Protein AF-A0AAW6I4D1-F1 (afdb_monomer_lite)

InterPro domains:
  IPR025988 YWFCY domain [PF14293] (6-150)
  IPR027417 P-loop containing nucleoside triphosphate hydrolase [G3DSA:3.40.50.300] (182-310)
  IPR027417 P-loop containing nucleoside triphosphate hydrolase [SSF52540] (192-334)
  IPR051539 Type IV secretion system coupling protein TraD/TraG/VirD4-like [PTHR37937] (15-335)

Structure (mmCIF, N/CA/C/O backbone):
data_AF-A0AAW6I4D1-F1
#
_entry.id   AF-A0AAW6I4D1-F1
#
loop_
_atom_site.group_PDB
_atom_site.id
_atom_site.type_symbol
_atom_site.label_atom_id
_atom_site.label_alt_id
_atom_site.label_comp_id
_atom_site.label_asym_id
_atom_site.label_entity_id
_atom_site.label_seq_id
_atom_site.pdbx_PDB_ins_code
_atom_site.Cartn_x
_atom_site.Cartn_y
_atom_site.Cartn_z
_atom_site.occupancy
_atom_site.B_iso_or_equiv
_atom_site.auth_seq_id
_atom_site.auth_comp_id
_atom_site.auth_asym_id
_atom_site.auth_atom_id
_atom_site.pdbx_PDB_model_num
ATOM 1 N N . MET A 1 1 ? 5.962 13.894 -12.146 1.00 52.97 1 MET A N 1
ATOM 2 C CA . MET A 1 1 ? 5.644 13.556 -13.553 1.00 52.97 1 MET A CA 1
ATOM 3 C C . MET A 1 1 ? 6.175 14.589 -14.548 1.00 52.97 1 MET A C 1
ATOM 5 O O . MET A 1 1 ? 6.727 14.154 -15.544 1.00 52.97 1 MET A O 1
ATOM 9 N N . SER A 1 2 ? 6.110 15.906 -14.290 1.00 68.12 2 SER A N 1
ATOM 10 C CA . SER A 1 2 ? 6.597 16.939 -15.234 1.00 68.12 2 SER A CA 1
ATOM 11 C C . SER A 1 2 ? 8.099 16.863 -15.555 1.00 68.12 2 SER A C 1
ATOM 13 O O . SER A 1 2 ? 8.468 16.865 -16.722 1.00 68.12 2 SER A O 1
ATOM 15 N N . GLN A 1 3 ? 8.963 16.697 -14.546 1.00 61.62 3 GLN A N 1
ATOM 16 C CA . GLN A 1 3 ? 10.423 16.719 -14.740 1.00 61.62 3 GLN A CA 1
ATOM 17 C C . GLN A 1 3 ? 10.935 15.604 -15.672 1.00 61.62 3 GLN A C 1
ATOM 19 O O . GLN A 1 3 ? 11.721 15.854 -16.576 1.00 61.62 3 GLN A O 1
ATOM 24 N N . GLN A 1 4 ? 10.435 14.375 -15.501 1.00 63.38 4 GLN A N 1
ATOM 25 C CA . GLN A 1 4 ? 10.832 13.240 -16.341 1.00 63.38 4 GLN A CA 1
ATOM 26 C C . GLN A 1 4 ? 10.367 13.398 -17.795 1.00 63.38 4 GLN A C 1
ATOM 28 O O . GLN A 1 4 ? 11.061 12.962 -18.713 1.00 63.38 4 GLN A O 1
ATOM 33 N N . GLU A 1 5 ? 9.202 14.005 -18.031 1.00 68.38 5 GLU A N 1
ATOM 34 C CA . GLU A 1 5 ? 8.730 14.282 -19.391 1.00 68.38 5 GLU A CA 1
ATOM 35 C C . GLU A 1 5 ? 9.560 15.373 -20.075 1.00 68.38 5 GLU A C 1
ATOM 37 O O . GLU A 1 5 ? 9.874 15.244 -21.263 1.00 68.38 5 GLU A O 1
ATOM 42 N N . ASP A 1 6 ? 9.960 16.403 -19.331 1.00 70.50 6 ASP A N 1
ATOM 43 C CA . ASP A 1 6 ? 10.805 17.484 -19.838 1.00 70.50 6 ASP A CA 1
ATOM 44 C C . ASP A 1 6 ? 12.228 16.998 -20.154 1.00 70.50 6 ASP A C 1
ATOM 46 O O . ASP A 1 6 ? 12.741 17.290 -21.240 1.00 70.50 6 ASP A O 1
ATOM 50 N N . ASP A 1 7 ? 12.819 16.157 -19.299 1.00 73.25 7 ASP A N 1
ATOM 51 C CA . ASP A 1 7 ? 14.130 15.534 -19.541 1.00 73.25 7 ASP A CA 1
ATOM 52 C C . ASP A 1 7 ? 14.111 14.646 -20.797 1.00 73.25 7 ASP A C 1
ATOM 54 O O . ASP A 1 7 ? 15.016 14.692 -21.639 1.00 73.25 7 ASP A O 1
ATOM 58 N N . LEU A 1 8 ? 13.037 13.873 -20.989 1.00 70.94 8 LEU A N 1
ATOM 59 C CA . LEU A 1 8 ? 12.852 13.045 -22.183 1.00 70.94 8 LEU A CA 1
ATOM 60 C C . LEU A 1 8 ? 12.695 13.884 -23.459 1.00 70.94 8 LEU A C 1
ATOM 62 O O . LEU A 1 8 ? 13.203 13.492 -24.516 1.00 70.94 8 LEU A O 1
ATOM 66 N N . ARG A 1 9 ? 12.010 15.031 -23.386 1.00 73.50 9 ARG A N 1
ATOM 67 C CA . ARG A 1 9 ? 11.874 15.974 -24.510 1.00 73.50 9 ARG A CA 1
ATOM 68 C C . ARG A 1 9 ? 13.197 16.668 -24.830 1.00 73.50 9 ARG A C 1
ATOM 70 O O . ARG A 1 9 ? 13.507 16.849 -26.008 1.00 73.50 9 ARG A O 1
ATOM 77 N N . ALA A 1 10 ? 13.985 17.028 -23.819 1.00 78.50 10 ALA A N 1
ATOM 78 C CA . ALA A 1 10 ? 15.315 17.603 -24.006 1.00 78.50 10 ALA A CA 1
ATOM 79 C C . ALA A 1 10 ? 16.254 16.610 -24.709 1.00 78.50 10 ALA A C 1
ATOM 81 O O . ALA A 1 10 ? 16.899 16.957 -25.700 1.00 78.50 10 ALA A O 1
ATOM 82 N N . LEU A 1 11 ? 16.249 15.348 -24.272 1.00 79.06 11 LEU A N 1
ATOM 83 C CA . LEU A 1 11 ? 17.048 14.284 -24.879 1.00 79.06 11 LEU A CA 1
ATOM 84 C C . LEU A 1 11 ? 16.621 14.009 -26.332 1.00 79.06 11 LEU A C 1
ATOM 86 O O . LEU A 1 11 ? 17.479 13.835 -27.196 1.00 79.06 11 LEU A O 1
ATOM 90 N N . ALA A 1 12 ? 15.316 14.059 -26.634 1.00 79.62 12 ALA A N 1
ATOM 91 C CA . ALA A 1 12 ? 14.797 13.980 -28.004 1.00 79.62 12 ALA A CA 1
ATOM 92 C C . ALA A 1 12 ? 15.368 15.070 -28.922 1.00 79.62 12 ALA A C 1
ATOM 94 O O . ALA A 1 12 ? 15.911 14.759 -29.984 1.00 79.62 12 ALA A O 1
ATOM 95 N N . LYS A 1 13 ? 15.334 16.330 -28.474 1.00 83.38 13 LYS A N 1
ATOM 96 C CA . LYS A 1 13 ? 15.874 17.468 -29.234 1.00 83.38 13 LYS A CA 1
ATOM 97 C C . LYS A 1 13 ? 17.377 17.346 -29.488 1.00 83.38 13 LYS A C 1
ATOM 99 O O . LYS A 1 13 ? 17.827 17.647 -30.591 1.00 83.38 13 LYS A O 1
ATOM 104 N N . ILE A 1 14 ? 18.147 16.883 -28.499 1.00 86.25 14 ILE A N 1
ATOM 105 C CA . ILE A 1 14 ? 19.599 16.679 -28.643 1.00 86.25 14 ILE A CA 1
ATOM 106 C C . ILE A 1 14 ? 19.899 15.657 -29.746 1.00 86.25 14 ILE A C 1
ATOM 108 O O . ILE A 1 14 ? 20.806 15.858 -30.549 1.00 86.25 14 ILE A O 1
ATOM 112 N N . MET A 1 15 ? 19.128 14.576 -29.834 1.00 86.00 15 MET A N 1
ATOM 113 C CA . MET A 1 15 ? 19.345 13.563 -30.868 1.00 86.00 15 MET A CA 1
ATOM 114 C C . MET A 1 15 ? 19.002 14.037 -32.270 1.00 86.00 15 MET A C 1
ATOM 116 O O . MET A 1 15 ? 19.744 13.737 -33.206 1.00 86.00 15 MET A O 1
ATOM 120 N N . ASP A 1 16 ? 17.894 14.760 -32.426 1.00 86.56 16 ASP A N 1
ATOM 121 C CA . ASP A 1 16 ? 17.520 15.325 -33.722 1.00 86.56 16 ASP A CA 1
ATOM 122 C C . ASP A 1 16 ? 18.560 16.356 -34.178 1.00 86.56 16 ASP A C 1
ATOM 124 O O . ASP A 1 16 ? 18.936 16.373 -35.351 1.00 86.56 16 ASP A O 1
ATOM 128 N N . PHE A 1 17 ? 19.121 17.127 -33.240 1.00 90.31 17 PHE A N 1
ATOM 129 C CA . PHE A 1 17 ? 20.257 18.006 -33.503 1.00 90.31 17 PHE A CA 1
ATOM 130 C C . PHE A 1 17 ? 21.501 17.228 -33.965 1.00 90.31 17 PHE A C 1
ATOM 132 O O . PHE A 1 17 ? 22.057 17.546 -35.014 1.00 90.31 17 PHE A O 1
ATOM 139 N N . LEU A 1 18 ? 21.910 16.166 -33.258 1.00 90.81 18 LEU A N 1
ATOM 140 C CA . LEU A 1 18 ? 23.052 15.327 -33.662 1.00 90.81 18 LEU A CA 1
ATOM 141 C C . LEU A 1 18 ? 22.851 14.701 -35.052 1.00 90.81 18 LEU A C 1
ATOM 143 O O . LEU A 1 18 ? 23.797 14.636 -35.841 1.00 90.81 18 LEU A O 1
ATOM 147 N N . ARG A 1 19 ? 21.622 14.283 -35.383 1.00 91.19 19 ARG A N 1
ATOM 148 C CA . ARG A 1 19 ? 21.284 13.769 -36.718 1.00 91.19 19 ARG A CA 1
ATOM 149 C C . ARG A 1 19 ? 21.386 14.860 -37.781 1.00 91.19 19 ARG A C 1
ATOM 151 O O . ARG A 1 19 ? 21.948 14.607 -38.841 1.00 91.19 19 ARG A O 1
ATOM 158 N N . ALA A 1 20 ? 20.895 16.067 -37.506 1.00 92.81 20 ALA A N 1
ATOM 159 C CA . ALA A 1 20 ? 21.019 17.193 -38.428 1.00 92.81 20 ALA A CA 1
ATOM 160 C C . ALA A 1 20 ? 22.494 17.531 -38.705 1.00 92.81 20 ALA A C 1
ATOM 162 O O . ALA A 1 20 ? 22.882 17.665 -39.864 1.00 92.81 20 ALA A O 1
ATOM 163 N N . VAL A 1 21 ? 23.335 17.573 -37.665 1.00 93.00 21 VAL A N 1
ATOM 164 C CA . VAL A 1 21 ? 24.785 17.790 -37.816 1.00 93.00 21 VAL A CA 1
ATOM 165 C C . VAL A 1 21 ? 25.430 16.659 -38.625 1.00 93.00 21 VAL A C 1
ATOM 167 O O . VAL A 1 21 ? 26.229 16.925 -39.519 1.00 93.00 21 VAL A O 1
ATOM 170 N N . SER A 1 22 ? 25.045 15.404 -38.381 1.00 93.88 22 SER A N 1
ATOM 171 C CA . SER A 1 22 ? 25.498 14.249 -39.169 1.00 93.88 22 SER A CA 1
ATOM 172 C C . SER A 1 22 ? 25.172 14.392 -40.665 1.00 93.88 22 SER A C 1
ATOM 174 O O . SER A 1 22 ? 26.056 14.201 -41.498 1.00 93.88 22 SER A O 1
ATOM 176 N N . ILE A 1 23 ? 23.942 14.789 -41.018 1.00 93.75 23 ILE A N 1
ATOM 177 C CA . ILE A 1 23 ? 23.530 15.028 -42.414 1.00 93.75 23 ILE A CA 1
ATOM 178 C C . ILE A 1 23 ? 24.351 16.162 -43.035 1.00 93.75 23 ILE A C 1
ATOM 180 O O . ILE A 1 23 ? 24.837 16.024 -44.157 1.00 93.75 23 ILE A O 1
ATOM 184 N N . ILE A 1 24 ? 24.551 17.263 -42.304 1.00 92.56 24 ILE A N 1
ATOM 185 C CA . ILE A 1 24 ? 25.351 18.404 -42.770 1.00 92.56 24 ILE A CA 1
ATOM 186 C C . ILE A 1 24 ? 26.773 17.959 -43.121 1.00 92.56 24 ILE A C 1
ATOM 188 O O . ILE A 1 24 ? 27.283 18.351 -44.165 1.00 92.56 24 ILE A O 1
ATOM 192 N N . LEU A 1 25 ? 27.398 17.096 -42.320 1.00 91.19 25 LEU A N 1
ATOM 193 C CA . LEU A 1 25 ? 28.737 16.577 -42.619 1.00 91.19 25 LEU A CA 1
ATOM 194 C C . LEU A 1 25 ? 28.781 15.721 -43.888 1.00 91.19 25 LEU A C 1
ATOM 196 O O . LEU A 1 25 ? 29.765 15.778 -44.623 1.00 91.19 25 LEU A O 1
ATOM 200 N N . VAL A 1 26 ? 27.726 14.952 -44.175 1.00 92.81 26 VAL A N 1
ATOM 201 C CA . VAL A 1 26 ? 27.612 14.205 -45.441 1.00 92.81 26 VAL A CA 1
ATOM 202 C C . VAL A 1 26 ? 27.492 15.168 -46.621 1.00 92.81 26 VAL A C 1
ATOM 204 O O . VAL A 1 26 ? 28.171 14.985 -47.630 1.00 92.81 26 VAL A O 1
ATOM 207 N N . VAL A 1 27 ? 26.693 16.228 -46.484 1.00 91.44 27 VAL A N 1
ATOM 208 C CA . VAL A 1 27 ? 26.572 17.279 -47.508 1.00 91.44 27 VAL A CA 1
ATOM 209 C C . VAL A 1 27 ? 27.906 18.000 -47.710 1.00 91.44 27 VAL A C 1
ATOM 211 O O . VAL A 1 27 ? 28.319 18.199 -48.848 1.00 91.44 27 VAL A O 1
ATOM 214 N N . MET A 1 28 ? 28.624 18.330 -46.634 1.00 89.69 28 MET A N 1
ATOM 215 C CA . MET A 1 28 ? 29.958 18.934 -46.707 1.00 89.69 28 MET A CA 1
ATOM 216 C C . MET A 1 28 ? 30.980 17.999 -47.364 1.00 89.69 28 MET A C 1
ATOM 218 O O . MET A 1 28 ? 31.820 18.463 -48.129 1.00 89.69 28 MET A O 1
ATOM 222 N N . ASN A 1 29 ? 30.904 16.687 -47.109 1.00 90.69 29 ASN A N 1
ATOM 223 C CA . ASN A 1 29 ? 31.745 15.694 -47.782 1.00 90.69 29 ASN A CA 1
ATOM 224 C C . ASN A 1 29 ? 31.506 15.709 -49.299 1.00 90.69 29 ASN A C 1
ATOM 226 O O . ASN A 1 29 ? 32.464 15.809 -50.062 1.00 90.69 29 ASN A O 1
ATOM 230 N N . VAL A 1 30 ? 30.245 15.669 -49.737 1.00 89.69 30 VAL A N 1
ATOM 231 C CA . VAL A 1 30 ? 29.901 15.791 -51.163 1.00 89.69 30 VAL A CA 1
ATOM 232 C C . VAL A 1 30 ? 30.408 17.118 -51.722 1.00 89.69 30 VAL A C 1
ATOM 234 O O . VAL A 1 30 ? 31.039 17.128 -52.775 1.00 89.69 30 VAL A O 1
ATOM 237 N N . TYR A 1 31 ? 30.185 18.219 -51.003 1.00 87.88 31 TYR A N 1
ATOM 238 C CA . TYR A 1 31 ? 30.581 19.548 -51.453 1.00 87.88 31 TYR A CA 1
ATOM 239 C C . TYR A 1 31 ? 32.089 19.661 -51.699 1.00 87.88 31 TYR A C 1
ATOM 241 O O . TYR A 1 31 ? 32.522 20.173 -52.727 1.00 87.88 31 TYR A O 1
ATOM 249 N N . TRP A 1 32 ? 32.890 19.140 -50.770 1.00 87.56 32 TRP A N 1
ATOM 250 C CA . TRP A 1 32 ? 34.346 19.205 -50.835 1.00 87.56 32 TRP A CA 1
ATOM 251 C C . TRP A 1 32 ? 34.934 18.291 -51.916 1.00 87.56 32 TRP A C 1
ATOM 253 O O . TRP A 1 32 ? 35.754 18.725 -52.720 1.00 87.56 32 TRP A O 1
ATOM 263 N N . PHE A 1 33 ? 34.508 17.024 -51.967 1.00 86.38 33 PHE A N 1
ATOM 264 C CA . PHE A 1 33 ? 35.107 16.029 -52.867 1.00 86.38 33 PHE A CA 1
ATOM 265 C C . PHE A 1 33 ? 34.514 16.028 -54.284 1.00 86.38 33 PHE A C 1
ATOM 267 O O . PHE A 1 33 ? 35.107 15.437 -55.180 1.00 86.38 33 PHE A O 1
ATOM 274 N N . CYS A 1 34 ? 33.377 16.694 -54.512 1.00 86.81 34 CYS A N 1
ATOM 275 C CA . CYS A 1 34 ? 32.778 16.906 -55.838 1.00 86.81 34 CYS A CA 1
ATOM 276 C C . CYS A 1 34 ? 32.753 18.395 -56.238 1.00 86.81 34 CYS A C 1
ATOM 278 O O . CYS A 1 34 ? 31.889 18.820 -57.007 1.00 86.81 34 CYS A O 1
ATOM 280 N N . TYR A 1 35 ? 33.693 19.198 -55.726 1.00 85.19 35 TYR A N 1
ATOM 281 C CA . TYR A 1 35 ? 33.713 20.651 -55.938 1.00 85.19 35 TYR A CA 1
ATOM 282 C C . TYR A 1 35 ? 33.771 21.055 -57.422 1.00 85.19 35 TYR A C 1
ATOM 284 O O . TYR A 1 35 ? 33.176 22.054 -57.824 1.00 85.19 35 TYR A O 1
ATOM 292 N N . GLU A 1 36 ? 34.438 20.262 -58.265 1.00 81.69 36 GLU A N 1
ATOM 293 C CA . GLU A 1 36 ? 34.527 20.517 -59.707 1.00 81.69 36 GLU A CA 1
ATOM 294 C C . GLU A 1 36 ? 33.148 20.511 -60.390 1.00 81.69 36 GLU A C 1
ATOM 296 O O . GLU A 1 36 ? 32.834 21.434 -61.141 1.00 81.69 36 GLU A O 1
ATOM 301 N N . ALA A 1 37 ? 32.280 19.549 -60.053 1.00 82.38 37 ALA A N 1
ATOM 302 C CA . ALA A 1 37 ? 30.898 19.508 -60.539 1.00 82.38 37 ALA A CA 1
ATOM 303 C C . ALA A 1 37 ? 30.075 20.702 -60.038 1.00 82.38 37 ALA A C 1
ATOM 305 O O . ALA A 1 37 ? 29.314 21.306 -60.788 1.00 82.38 37 ALA A O 1
ATOM 306 N N . ILE A 1 38 ? 30.261 21.081 -58.774 1.00 83.00 38 ILE A N 1
ATOM 307 C CA . ILE A 1 38 ? 29.545 22.200 -58.145 1.00 83.00 38 ILE A CA 1
ATOM 308 C C . ILE A 1 38 ? 29.893 23.526 -58.824 1.00 83.00 38 ILE A C 1
ATOM 310 O O . ILE A 1 38 ? 29.015 24.357 -59.073 1.00 83.00 38 ILE A O 1
ATOM 314 N N . ARG A 1 39 ? 31.167 23.698 -59.190 1.00 81.62 39 ARG A N 1
ATOM 315 C CA . ARG A 1 39 ? 31.633 24.846 -59.966 1.00 81.62 39 ARG A CA 1
ATOM 316 C C . ARG A 1 39 ? 31.028 24.866 -61.372 1.00 81.62 39 ARG A C 1
ATOM 318 O O . ARG A 1 39 ? 30.650 25.941 -61.832 1.00 81.62 39 ARG A O 1
ATOM 325 N N . LEU A 1 40 ? 30.914 23.709 -62.031 1.00 82.75 40 LEU A N 1
ATOM 326 C CA . LEU A 1 40 ? 30.279 23.580 -63.351 1.00 82.75 40 LEU A CA 1
ATOM 327 C C . LEU A 1 40 ? 28.780 23.907 -63.312 1.00 82.75 40 LEU A C 1
ATOM 329 O O . LEU A 1 40 ? 28.274 24.558 -64.221 1.00 82.75 40 LEU A O 1
ATOM 333 N N . TRP A 1 41 ? 28.088 23.553 -62.229 1.00 81.81 41 TRP A N 1
ATOM 334 C CA . TRP A 1 41 ? 26.677 23.895 -62.013 1.00 81.81 41 TRP A CA 1
ATOM 335 C C . TRP A 1 41 ? 26.433 25.367 -61.645 1.00 81.81 41 TRP A C 1
ATOM 337 O O . TRP A 1 41 ? 25.291 25.764 -61.423 1.00 81.81 41 TRP A O 1
ATOM 347 N N . GLY A 1 42 ? 27.483 26.192 -61.564 1.00 76.44 42 GLY A N 1
ATOM 348 C CA . GLY A 1 42 ? 27.370 27.618 -61.245 1.00 76.44 42 GLY A CA 1
ATOM 349 C C . GLY A 1 42 ? 27.017 27.911 -59.783 1.00 76.44 42 GLY A C 1
ATOM 350 O O . GLY A 1 42 ? 26.724 29.056 -59.438 1.00 76.44 42 GLY A O 1
ATOM 351 N N . VAL A 1 43 ? 27.067 26.907 -58.903 1.00 74.50 43 VAL A N 1
ATOM 352 C CA . VAL A 1 43 ? 26.779 27.050 -57.471 1.00 74.50 43 VAL A CA 1
ATOM 353 C C . VAL A 1 43 ? 28.072 27.436 -56.751 1.00 74.50 43 VAL A C 1
ATOM 355 O O . VAL A 1 43 ? 28.727 26.611 -56.127 1.00 74.50 43 VAL A O 1
ATOM 358 N N . ASN A 1 44 ? 28.480 28.702 -56.859 1.00 67.88 44 ASN A N 1
ATOM 359 C CA . ASN A 1 44 ? 29.633 29.220 -56.120 1.00 67.88 44 ASN A CA 1
ATOM 360 C C . ASN A 1 44 ? 29.163 30.023 -54.902 1.00 67.88 44 ASN A C 1
ATOM 362 O O . ASN A 1 44 ? 28.719 31.166 -55.027 1.00 67.88 44 ASN A O 1
ATOM 366 N N . ILE A 1 45 ? 29.268 29.424 -53.716 1.00 73.38 45 ILE A N 1
ATOM 367 C CA . ILE A 1 45 ? 28.966 30.090 -52.448 1.00 73.38 45 ILE A CA 1
ATOM 368 C C . ILE A 1 45 ? 30.297 30.377 -51.748 1.00 73.38 45 ILE A C 1
ATOM 370 O O . ILE A 1 45 ? 30.705 29.650 -50.848 1.00 73.38 45 ILE A O 1
ATOM 374 N N . GLY A 1 46 ? 30.977 31.462 -52.129 1.00 74.62 46 GLY A N 1
ATOM 375 C CA . GLY A 1 46 ? 32.314 31.792 -51.604 1.00 74.62 46 GLY A CA 1
ATOM 376 C C . GLY A 1 46 ? 32.414 31.896 -50.069 1.00 74.62 46 GLY A C 1
ATOM 377 O O . GLY A 1 46 ? 33.494 31.745 -49.497 1.00 74.62 46 GLY A O 1
ATOM 378 N N . VAL A 1 47 ? 31.290 32.103 -49.371 1.00 79.62 47 VAL A N 1
ATOM 379 C CA . VAL A 1 47 ? 31.219 32.036 -47.900 1.00 79.62 47 VAL A CA 1
ATOM 380 C C . VAL A 1 47 ? 31.413 30.603 -47.387 1.00 79.62 47 VAL A C 1
ATOM 382 O O . VAL A 1 47 ? 32.146 30.402 -46.421 1.00 79.62 47 VAL A O 1
ATOM 385 N N . VAL A 1 48 ? 30.800 29.609 -48.037 1.00 81.06 48 VAL A N 1
ATOM 386 C CA . VAL A 1 48 ? 30.914 28.185 -47.673 1.00 81.06 48 VAL A CA 1
ATOM 387 C C . VAL A 1 48 ? 32.342 27.701 -47.897 1.00 81.06 48 VAL A C 1
ATOM 389 O O . VAL A 1 48 ? 32.907 27.073 -47.005 1.00 81.06 48 VAL A O 1
ATOM 392 N N . ASP A 1 49 ? 32.967 28.089 -49.010 1.00 81.12 49 ASP A N 1
ATOM 393 C CA . ASP A 1 49 ? 34.362 27.746 -49.312 1.00 81.12 49 ASP A CA 1
ATOM 394 C C . ASP A 1 49 ? 35.307 28.229 -48.207 1.00 81.12 49 ASP A C 1
ATOM 396 O O . ASP A 1 49 ? 36.127 27.468 -47.690 1.00 81.12 49 ASP A O 1
ATOM 400 N N . LYS A 1 50 ? 35.146 29.484 -47.766 1.00 81.62 50 LYS A N 1
ATOM 401 C CA . LYS A 1 50 ? 35.955 30.064 -46.686 1.00 81.62 50 LYS A CA 1
ATOM 402 C C . LYS A 1 50 ? 35.735 29.355 -45.346 1.00 81.62 50 LYS A C 1
ATOM 404 O O . LYS A 1 50 ? 36.692 29.170 -44.594 1.00 81.62 50 LYS A O 1
ATOM 409 N N . ILE A 1 51 ? 34.497 28.964 -45.041 1.00 82.44 51 ILE A N 1
ATOM 410 C CA . ILE A 1 51 ? 34.160 28.230 -43.813 1.00 82.44 51 ILE A CA 1
ATOM 411 C C . ILE A 1 51 ? 34.798 26.839 -43.830 1.00 82.44 51 ILE A C 1
ATOM 413 O O . ILE A 1 51 ? 35.462 26.478 -42.860 1.00 82.44 51 ILE A O 1
ATOM 417 N N . LEU A 1 52 ? 34.650 26.085 -44.921 1.00 83.19 52 LEU A N 1
ATOM 418 C CA . LEU A 1 52 ? 35.189 24.728 -45.031 1.00 83.19 52 LEU A CA 1
ATOM 419 C C . LEU A 1 52 ? 36.720 24.719 -45.014 1.00 83.19 52 LEU A C 1
ATOM 421 O O . LEU A 1 52 ? 37.306 23.903 -44.309 1.00 83.19 52 LEU A O 1
ATOM 425 N N . LEU A 1 53 ? 37.370 25.672 -45.691 1.00 82.75 53 LEU A N 1
ATOM 426 C CA . LEU A 1 53 ? 38.830 25.824 -45.665 1.00 82.75 53 LEU A CA 1
ATOM 427 C C . LEU A 1 53 ? 39.359 26.129 -44.258 1.00 82.75 53 LEU A C 1
ATOM 429 O O . LEU A 1 53 ? 40.373 25.573 -43.844 1.00 82.75 53 LEU A O 1
ATOM 433 N N . ASN A 1 54 ? 38.687 27.007 -43.509 1.00 83.44 54 ASN A N 1
ATOM 434 C CA . ASN A 1 54 ? 39.068 27.295 -42.125 1.00 83.44 54 ASN A CA 1
ATOM 435 C C . ASN A 1 54 ? 38.821 26.090 -41.210 1.00 83.44 54 ASN A C 1
ATOM 437 O O . ASN A 1 54 ? 39.643 25.802 -40.344 1.00 83.44 54 ASN A O 1
ATOM 441 N N . PHE A 1 55 ? 37.718 25.372 -41.422 1.00 80.06 55 PHE A N 1
ATOM 442 C CA . PHE A 1 55 ? 37.389 24.176 -40.657 1.00 80.06 55 PH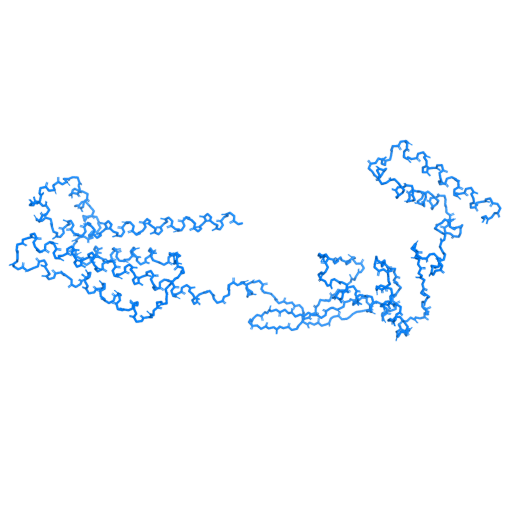E A CA 1
ATOM 443 C C . PHE A 1 55 ? 38.407 23.055 -40.894 1.00 80.06 55 PHE A C 1
ATOM 445 O O . PHE A 1 55 ? 38.860 22.434 -39.936 1.00 80.06 55 PHE A O 1
ATOM 452 N N . ASP A 1 56 ? 38.830 22.840 -42.142 1.00 83.62 56 ASP A N 1
ATOM 453 C CA . ASP A 1 56 ? 39.868 21.862 -42.473 1.00 83.62 56 ASP A CA 1
ATOM 454 C C . ASP A 1 56 ? 41.231 22.249 -41.887 1.00 83.62 56 ASP A C 1
ATOM 456 O O . ASP A 1 56 ? 41.894 21.419 -41.271 1.00 83.62 56 ASP A O 1
ATOM 460 N N . ARG A 1 57 ? 41.614 23.533 -41.956 1.00 80.38 57 ARG A N 1
ATOM 461 C CA . ARG A 1 57 ? 42.866 24.032 -41.354 1.00 80.38 57 ARG A CA 1
ATOM 462 C C . ARG A 1 57 ? 42.960 23.782 -39.849 1.00 80.38 57 ARG A C 1
ATOM 464 O O . ARG A 1 57 ? 44.065 23.640 -39.335 1.00 80.38 57 ARG A O 1
ATOM 471 N N . THR A 1 58 ? 41.833 23.776 -39.139 1.00 79.38 58 THR A N 1
ATOM 472 C CA . THR A 1 58 ? 41.802 23.579 -37.682 1.00 79.38 58 THR A CA 1
ATOM 473 C C . THR A 1 58 ? 41.542 22.126 -37.281 1.00 79.38 58 THR A C 1
ATOM 475 O O . THR A 1 58 ? 42.150 21.653 -36.326 1.00 79.38 58 THR A O 1
ATOM 478 N N . ALA A 1 59 ? 40.654 21.414 -37.980 1.00 75.50 59 ALA A N 1
ATOM 479 C CA . ALA A 1 59 ? 40.191 20.080 -37.587 1.00 75.50 59 ALA A CA 1
ATOM 480 C C . ALA A 1 59 ? 40.742 18.934 -38.457 1.00 75.50 59 ALA A C 1
ATOM 482 O O . ALA A 1 59 ? 40.622 17.774 -38.066 1.00 75.50 59 ALA A O 1
ATOM 483 N N . GLY A 1 60 ? 41.310 19.223 -39.634 1.00 80.12 60 GLY A N 1
ATOM 484 C CA . GLY A 1 60 ? 41.826 18.225 -40.582 1.00 80.12 60 GLY A CA 1
ATOM 485 C C . GLY A 1 60 ? 40.770 17.246 -41.103 1.00 80.12 60 GLY A C 1
ATOM 486 O O . GLY A 1 60 ? 41.101 16.132 -41.516 1.00 80.12 60 GLY A O 1
ATOM 487 N N . LEU A 1 61 ? 39.485 17.614 -41.029 1.00 79.06 61 LEU A N 1
ATOM 488 C CA . LEU A 1 61 ? 38.372 16.701 -41.283 1.00 79.06 61 LEU A CA 1
ATOM 489 C C . LEU A 1 61 ? 38.317 16.248 -42.753 1.00 79.06 61 LEU A C 1
ATOM 491 O O . LEU A 1 61 ? 37.895 15.122 -43.027 1.00 79.06 61 LEU A O 1
ATOM 495 N N . PHE A 1 62 ? 38.756 17.090 -43.690 1.00 82.44 62 PHE A N 1
ATOM 496 C CA . PHE A 1 62 ? 38.698 16.845 -45.131 1.00 82.44 62 PHE A CA 1
ATOM 497 C C . PHE A 1 62 ? 40.026 16.354 -45.728 1.00 82.44 62 PHE A C 1
ATOM 499 O O . PHE A 1 62 ? 40.066 16.031 -46.914 1.00 82.44 62 PHE A O 1
ATOM 506 N N . HIS A 1 63 ? 41.081 16.182 -44.920 1.00 81.06 63 HIS A N 1
ATOM 507 C CA . HIS A 1 63 ? 42.338 15.545 -45.349 1.00 81.06 63 HIS A CA 1
ATOM 508 C C . HIS A 1 63 ? 42.141 14.128 -45.914 1.00 81.06 63 HIS A C 1
ATOM 510 O O . HIS A 1 63 ? 42.938 13.657 -46.722 1.00 81.06 63 HIS A O 1
ATOM 516 N N . SER A 1 64 ? 41.086 13.429 -45.487 1.00 83.50 64 SER A N 1
ATOM 517 C CA . SER A 1 64 ? 40.690 12.138 -46.043 1.00 83.50 64 SER A CA 1
ATOM 518 C C . SER A 1 64 ? 39.176 12.053 -46.168 1.00 83.50 64 SER A C 1
ATOM 520 O O . SER A 1 64 ? 38.434 12.445 -45.264 1.00 83.50 64 SER A O 1
ATOM 522 N N . ILE A 1 65 ? 38.715 11.442 -47.262 1.00 85.00 65 ILE A N 1
ATOM 523 C CA . ILE A 1 65 ? 37.302 11.101 -47.491 1.00 85.00 65 ILE A CA 1
ATOM 524 C C . ILE A 1 65 ? 36.740 10.287 -46.315 1.00 85.00 65 ILE A C 1
ATOM 526 O O . ILE A 1 65 ? 35.553 10.374 -46.005 1.00 85.00 65 ILE A O 1
ATOM 530 N N . LEU A 1 66 ? 37.586 9.501 -45.642 1.00 86.62 66 LEU A N 1
ATOM 531 C CA . LEU A 1 66 ? 37.178 8.643 -44.535 1.00 86.62 66 LEU A CA 1
ATOM 532 C C . LEU A 1 66 ? 36.879 9.423 -43.249 1.00 86.62 66 LEU A C 1
ATOM 534 O O . LEU A 1 66 ? 35.962 9.039 -42.533 1.00 86.62 66 LEU A O 1
ATOM 538 N N . TYR A 1 67 ? 37.599 10.505 -42.944 1.00 86.44 67 TYR A N 1
ATOM 539 C CA . TYR A 1 67 ? 37.461 11.198 -41.654 1.00 86.44 67 TYR A CA 1
ATOM 540 C C . TYR A 1 67 ? 36.118 11.916 -41.511 1.00 86.44 67 TYR A C 1
ATOM 542 O O . TYR A 1 67 ? 35.399 11.689 -40.536 1.00 86.44 67 TYR A O 1
ATOM 550 N N . THR A 1 68 ? 35.723 12.694 -42.520 1.00 88.19 68 THR A N 1
ATOM 551 C CA . THR A 1 68 ? 34.368 13.273 -42.622 1.00 88.19 68 THR A CA 1
ATOM 552 C C . THR A 1 68 ? 33.273 12.211 -42.484 1.00 88.19 68 THR A C 1
ATOM 554 O O . THR A 1 68 ? 32.311 12.403 -41.739 1.00 88.19 68 THR A O 1
ATOM 557 N N . LYS A 1 69 ? 33.427 11.064 -43.159 1.00 91.31 69 LYS A N 1
ATOM 558 C CA . LYS A 1 69 ? 32.471 9.946 -43.116 1.00 91.31 69 LYS A CA 1
ATOM 559 C C . LYS A 1 69 ? 32.391 9.278 -41.745 1.00 91.31 69 LYS A C 1
ATOM 561 O O . LYS A 1 69 ? 31.291 9.017 -41.263 1.00 91.31 69 LYS A O 1
ATOM 566 N N . LEU A 1 70 ? 33.529 9.033 -41.100 1.00 91.25 70 LEU A N 1
ATOM 567 C CA . LEU A 1 70 ? 33.590 8.471 -39.750 1.00 91.25 70 LEU A CA 1
ATOM 568 C C . LEU A 1 70 ? 32.910 9.395 -38.739 1.00 91.25 70 LEU A C 1
ATOM 570 O O . LEU A 1 70 ? 32.108 8.927 -37.934 1.00 91.25 70 LEU A O 1
ATOM 574 N N . PHE A 1 71 ? 33.167 10.703 -38.814 1.00 90.25 71 PHE A N 1
ATOM 575 C CA . PHE A 1 71 ? 32.548 11.673 -37.912 1.00 90.25 71 PHE A CA 1
ATOM 576 C C . PHE A 1 71 ? 31.031 11.785 -38.144 1.00 90.25 71 PHE A C 1
ATOM 578 O O . PHE A 1 71 ? 30.254 11.792 -37.188 1.00 90.25 71 PHE A O 1
ATOM 585 N N . ALA A 1 72 ? 30.588 11.757 -39.407 1.00 92.56 72 ALA A N 1
ATOM 586 C CA . ALA A 1 72 ? 29.168 11.716 -39.751 1.00 92.56 72 ALA A CA 1
ATOM 587 C C . ALA A 1 72 ? 28.468 10.467 -39.183 1.00 92.56 72 ALA A C 1
ATOM 589 O O . ALA A 1 72 ? 27.391 10.587 -38.592 1.00 92.56 72 ALA A O 1
ATOM 590 N N . VAL A 1 73 ? 29.078 9.282 -39.310 1.00 92.94 73 VAL A N 1
ATOM 591 C CA . VAL A 1 73 ? 28.524 8.022 -38.781 1.00 92.94 73 VAL A CA 1
ATOM 592 C C . VAL A 1 73 ? 28.569 7.970 -37.254 1.00 92.94 73 VAL A C 1
ATOM 594 O O . VAL A 1 73 ? 27.636 7.454 -36.646 1.00 92.94 73 VAL A O 1
ATOM 597 N N . LEU A 1 74 ? 29.589 8.543 -36.613 1.00 92.12 74 LEU A N 1
ATOM 598 C CA . LEU A 1 74 ? 29.663 8.636 -35.152 1.00 92.12 74 LEU A CA 1
ATOM 599 C C . LEU A 1 74 ? 28.494 9.456 -34.593 1.00 92.12 74 LEU A C 1
ATOM 601 O O . LEU A 1 74 ? 27.790 8.994 -33.693 1.00 92.12 74 LEU A O 1
ATOM 605 N N . LEU A 1 75 ? 28.224 10.632 -35.165 1.00 92.06 75 LEU A N 1
ATOM 606 C CA . LEU A 1 75 ? 27.075 11.452 -34.764 1.00 92.06 75 LEU A CA 1
ATOM 607 C C . LEU A 1 75 ? 25.741 10.769 -35.090 1.00 92.06 75 LEU A C 1
ATOM 609 O O . LEU A 1 75 ? 24.801 10.837 -34.295 1.00 92.06 75 LEU A O 1
ATOM 613 N N . LEU A 1 76 ? 25.666 10.052 -36.217 1.00 92.25 76 LEU A N 1
ATOM 614 C CA . LEU A 1 76 ? 24.504 9.239 -36.572 1.00 92.25 76 LEU A CA 1
ATOM 615 C C . LEU A 1 76 ? 24.249 8.144 -35.527 1.00 92.25 76 LEU A C 1
ATOM 617 O O . LEU A 1 76 ? 23.118 8.004 -35.061 1.00 92.25 76 LEU A O 1
ATOM 621 N N . ALA A 1 77 ? 25.283 7.405 -35.123 1.00 89.31 77 ALA A N 1
ATOM 622 C CA . ALA A 1 77 ? 25.192 6.343 -34.126 1.00 89.31 77 ALA A CA 1
ATOM 623 C C . ALA A 1 77 ? 24.722 6.890 -32.770 1.00 89.31 77 ALA A C 1
ATOM 625 O O . ALA A 1 77 ? 23.770 6.356 -32.194 1.00 89.31 77 ALA A O 1
ATOM 626 N N . LEU A 1 78 ? 25.301 8.008 -32.313 1.00 88.25 78 LEU A N 1
ATOM 627 C CA . LEU A 1 78 ? 24.862 8.703 -31.098 1.00 88.25 78 LEU A CA 1
ATOM 628 C C . LEU A 1 78 ? 23.396 9.154 -31.195 1.00 88.25 78 LEU A C 1
ATOM 630 O O . LEU A 1 78 ? 22.630 8.964 -30.250 1.00 88.25 78 LEU A O 1
ATOM 634 N N . SER A 1 79 ? 22.969 9.669 -32.354 1.00 89.31 79 SER A N 1
ATOM 635 C CA . SER A 1 79 ? 21.570 10.062 -32.579 1.00 89.31 79 SER A CA 1
ATOM 636 C C . SER A 1 79 ? 20.595 8.876 -32.558 1.00 89.31 79 SER A C 1
ATOM 638 O O . SER A 1 79 ? 19.426 9.044 -32.215 1.00 89.31 79 SER A O 1
ATOM 640 N N . CYS A 1 80 ? 21.045 7.666 -32.908 1.00 85.94 80 CYS A N 1
ATOM 641 C CA . CYS A 1 80 ? 20.191 6.478 -32.942 1.00 85.94 80 CYS A CA 1
ATOM 642 C C . CYS A 1 80 ? 19.926 5.910 -31.538 1.00 85.94 80 CYS A C 1
ATOM 644 O O . CYS A 1 80 ? 18.813 5.440 -31.274 1.00 85.94 80 CYS A O 1
ATOM 646 N N . LEU A 1 81 ? 20.896 5.983 -30.619 1.00 76.88 81 LEU A N 1
ATOM 647 C CA . LEU A 1 81 ? 20.822 5.359 -29.288 1.00 76.88 81 LEU A CA 1
ATOM 648 C C . LEU A 1 81 ? 19.659 5.865 -28.422 1.00 76.88 81 LEU A C 1
ATOM 650 O O . LEU A 1 81 ? 19.004 5.081 -27.735 1.00 76.88 81 LEU A O 1
ATOM 654 N N . GLY A 1 82 ? 19.331 7.152 -28.451 1.00 65.88 82 GLY A N 1
ATOM 655 C CA . GLY A 1 82 ? 18.259 7.670 -27.595 1.00 65.88 82 GLY A CA 1
ATOM 656 C C . GLY A 1 82 ? 16.864 7.647 -28.243 1.00 65.88 82 GLY A C 1
ATOM 657 O O . GLY A 1 82 ? 15.878 7.852 -27.537 1.00 65.88 82 GLY A O 1
ATOM 658 N N . THR A 1 83 ? 16.733 7.359 -29.546 1.00 67.00 83 THR A N 1
ATOM 659 C CA . THR A 1 83 ? 15.436 7.471 -30.239 1.00 67.00 83 THR A CA 1
ATOM 660 C C . THR A 1 83 ? 14.429 6.465 -29.679 1.00 67.00 83 THR A C 1
ATOM 662 O O . THR A 1 83 ? 14.763 5.309 -29.395 1.00 67.00 83 THR A O 1
ATOM 665 N N . LYS A 1 84 ? 13.187 6.909 -29.453 1.00 58.09 84 LYS A N 1
ATOM 666 C CA . LYS A 1 84 ? 12.073 6.021 -29.101 1.00 58.09 84 LYS A CA 1
ATOM 667 C C . LYS A 1 84 ? 11.450 5.526 -30.403 1.00 58.09 84 LYS A C 1
ATOM 669 O O . LYS A 1 84 ? 10.887 6.306 -31.162 1.00 58.09 84 LYS A O 1
ATOM 674 N N . GLY A 1 85 ? 11.602 4.236 -30.690 1.00 57.09 85 GLY A N 1
ATOM 675 C CA . GLY A 1 85 ? 11.008 3.631 -31.877 1.00 57.09 85 GLY A CA 1
ATOM 676 C C . GLY A 1 85 ? 9.489 3.530 -31.770 1.00 57.09 85 GLY A C 1
ATOM 677 O O . GLY A 1 85 ? 8.966 3.136 -30.729 1.00 57.09 85 GLY A O 1
ATOM 678 N N . VAL A 1 86 ? 8.789 3.844 -32.860 1.00 53.50 86 VAL A N 1
ATOM 679 C CA . VAL A 1 86 ? 7.354 3.569 -33.003 1.00 53.50 86 VAL A CA 1
ATOM 680 C C . VAL A 1 86 ? 7.154 2.049 -33.024 1.00 53.50 86 VAL A C 1
ATOM 682 O O . VAL A 1 86 ? 7.838 1.339 -33.767 1.00 53.50 86 VAL A O 1
ATOM 685 N N . LYS A 1 87 ? 6.253 1.540 -32.174 1.00 48.12 87 LYS A N 1
ATOM 686 C CA . LYS A 1 87 ? 5.868 0.120 -32.133 1.00 48.12 87 LYS A CA 1
ATOM 687 C C . LYS A 1 87 ? 5.198 -0.237 -33.463 1.00 48.12 87 LYS A C 1
ATOM 689 O O . LYS A 1 87 ? 4.205 0.394 -33.804 1.00 48.12 87 LYS A O 1
ATOM 694 N N . GLY A 1 88 ? 5.706 -1.227 -34.202 1.00 51.53 88 GLY A N 1
ATOM 695 C CA . GLY A 1 88 ? 5.009 -1.636 -35.428 1.00 51.53 88 GLY A CA 1
ATOM 696 C C . GLY A 1 88 ? 5.636 -2.702 -36.321 1.00 51.53 88 GLY A C 1
ATOM 697 O O . GLY A 1 88 ? 4.902 -3.303 -37.093 1.00 51.53 88 GLY A O 1
ATOM 698 N N . GLU A 1 89 ? 6.934 -3.012 -36.226 1.00 55.12 89 GLU A N 1
ATOM 699 C CA . GLU A 1 89 ? 7.550 -3.953 -37.177 1.00 55.12 89 GLU A CA 1
ATOM 700 C C . GLU A 1 89 ? 8.325 -5.082 -36.493 1.00 55.12 89 GLU A C 1
ATOM 702 O O . GLU A 1 89 ? 9.195 -4.846 -35.653 1.00 55.12 89 GLU A O 1
ATOM 707 N N . LYS A 1 90 ? 8.029 -6.327 -36.894 1.00 61.56 90 LYS A N 1
ATOM 708 C CA . LYS A 1 90 ? 8.817 -7.522 -36.555 1.00 61.56 90 LYS A CA 1
ATOM 709 C C . LYS A 1 90 ? 10.151 -7.470 -37.310 1.00 61.56 90 LYS A C 1
ATOM 711 O O . LYS A 1 90 ? 10.296 -8.063 -38.377 1.00 61.56 90 LYS A O 1
ATOM 716 N N . ILE A 1 91 ? 11.108 -6.710 -36.789 1.00 70.75 91 ILE A N 1
ATOM 717 C CA . ILE A 1 91 ? 12.455 -6.610 -37.358 1.00 70.75 91 ILE A CA 1
ATOM 718 C C . ILE A 1 91 ? 13.300 -7.781 -36.844 1.00 70.75 91 ILE A C 1
ATOM 720 O O . ILE A 1 91 ? 13.362 -8.032 -35.644 1.00 70.75 91 ILE A O 1
ATOM 724 N N . THR A 1 92 ? 13.958 -8.501 -37.753 1.00 80.94 92 THR A N 1
ATOM 725 C CA . THR A 1 92 ? 14.881 -9.595 -37.426 1.00 80.94 92 THR A CA 1
ATOM 726 C C . THR A 1 92 ? 16.332 -9.113 -37.458 1.00 80.94 92 THR A C 1
ATOM 728 O O . THR A 1 92 ? 16.678 -8.216 -38.230 1.00 80.94 92 THR A O 1
ATOM 731 N N . TRP A 1 93 ? 17.212 -9.750 -36.678 1.00 81.19 93 TRP A N 1
ATOM 732 C CA . TRP A 1 93 ? 18.655 -9.460 -36.688 1.00 81.19 93 TRP A CA 1
ATOM 733 C C . TRP A 1 93 ? 19.280 -9.551 -38.089 1.00 81.19 93 TRP A C 1
ATOM 735 O O . TRP A 1 93 ? 20.150 -8.752 -38.422 1.00 81.19 93 TRP A O 1
ATOM 745 N N . GLY A 1 94 ? 18.789 -10.456 -38.944 1.00 86.44 94 GLY A N 1
ATOM 746 C CA . GLY A 1 94 ? 19.238 -10.558 -40.337 1.00 86.44 94 GLY A CA 1
ATOM 747 C C . GLY A 1 94 ? 18.953 -9.300 -41.168 1.00 86.44 94 GLY A C 1
ATOM 748 O O . GLY A 1 94 ? 19.808 -8.872 -41.940 1.00 86.44 94 GLY A O 1
ATOM 749 N N . ARG A 1 95 ? 17.796 -8.647 -40.980 1.00 85.81 95 ARG A N 1
ATOM 750 C CA . ARG A 1 95 ? 17.469 -7.374 -41.659 1.00 85.81 95 ARG A CA 1
ATOM 751 C C . ARG A 1 95 ? 18.334 -6.210 -41.167 1.00 85.81 95 ARG A C 1
ATOM 753 O O . ARG A 1 95 ? 18.702 -5.345 -41.952 1.00 85.81 95 ARG A O 1
ATOM 760 N N . ILE A 1 96 ? 18.694 -6.210 -39.883 1.00 88.81 96 ILE A N 1
ATOM 761 C CA . ILE A 1 96 ? 19.582 -5.195 -39.297 1.00 88.81 96 ILE A CA 1
ATOM 762 C C . ILE A 1 96 ? 20.990 -5.325 -39.885 1.00 88.81 96 ILE A C 1
ATOM 764 O O . ILE A 1 96 ? 21.535 -4.345 -40.388 1.00 88.81 96 ILE A O 1
ATOM 768 N N . TRP A 1 97 ? 21.558 -6.534 -39.875 1.00 89.38 97 TRP A N 1
ATOM 769 C CA . TRP A 1 97 ? 22.904 -6.770 -40.400 1.00 89.38 97 TRP A CA 1
ATOM 770 C C . TRP A 1 97 ? 23.010 -6.515 -41.901 1.00 89.38 97 TRP A C 1
ATOM 772 O O . TRP A 1 97 ? 23.991 -5.926 -42.340 1.00 89.38 97 TRP A O 1
ATOM 782 N N . THR A 1 98 ? 21.996 -6.893 -42.682 1.00 91.25 98 THR A N 1
ATOM 783 C CA . THR A 1 98 ? 21.970 -6.618 -44.129 1.00 91.25 98 THR A CA 1
ATOM 784 C C . THR A 1 98 ? 21.910 -5.121 -44.428 1.00 91.25 98 THR A C 1
ATOM 786 O O . THR A 1 98 ? 22.682 -4.650 -45.260 1.00 91.25 98 THR A O 1
ATOM 789 N N . ALA A 1 99 ? 21.077 -4.351 -43.718 1.00 91.81 99 ALA A N 1
ATOM 790 C CA . ALA A 1 99 ? 21.023 -2.896 -43.875 1.00 91.81 99 ALA A CA 1
ATOM 791 C C . ALA A 1 99 ? 22.328 -2.206 -43.444 1.00 91.81 99 ALA A C 1
ATOM 793 O O . ALA A 1 99 ? 22.811 -1.323 -44.150 1.00 91.81 99 ALA A O 1
ATOM 794 N N . LEU A 1 100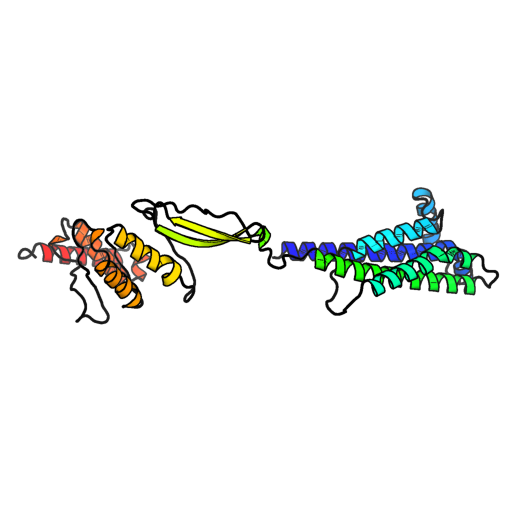 ? 22.936 -2.631 -42.331 1.00 92.44 100 LEU A N 1
ATOM 795 C CA . LEU A 1 100 ? 24.221 -2.089 -41.879 1.00 92.44 100 LEU A CA 1
ATOM 796 C C . LEU A 1 100 ? 25.365 -2.438 -42.835 1.00 92.44 100 LEU A C 1
ATOM 798 O O . LEU A 1 100 ? 26.175 -1.569 -43.142 1.00 92.44 100 LEU A O 1
ATOM 802 N N . ALA A 1 101 ? 25.417 -3.672 -43.340 1.00 93.38 101 ALA A N 1
ATOM 803 C CA . ALA A 1 101 ? 26.435 -4.102 -44.295 1.00 93.38 101 ALA A CA 1
ATOM 804 C C . ALA A 1 101 ? 26.295 -3.369 -45.637 1.00 93.38 101 ALA A C 1
ATOM 806 O O . ALA A 1 101 ? 27.273 -2.815 -46.135 1.00 93.38 101 ALA A O 1
ATOM 807 N N . ALA A 1 102 ? 25.079 -3.296 -46.189 1.00 94.38 102 ALA A N 1
ATOM 808 C CA . ALA A 1 102 ? 24.808 -2.542 -47.413 1.00 94.38 102 ALA A CA 1
ATOM 809 C C . ALA A 1 102 ? 25.135 -1.052 -47.234 1.00 94.38 102 ALA A C 1
ATOM 811 O O . ALA A 1 102 ? 25.806 -0.458 -48.077 1.00 94.38 102 ALA A O 1
ATOM 812 N N . GLY A 1 103 ? 24.733 -0.469 -46.101 1.00 93.56 103 GLY A N 1
ATOM 813 C CA . GLY A 1 103 ? 25.049 0.908 -45.745 1.00 93.56 103 GLY A CA 1
ATOM 814 C C . GLY A 1 103 ? 26.551 1.164 -45.648 1.00 93.56 103 GLY A C 1
ATOM 815 O O . GLY A 1 103 ? 27.047 2.130 -46.221 1.00 93.56 103 GLY A O 1
ATOM 816 N N . PHE A 1 104 ? 27.293 0.270 -44.993 1.00 93.75 104 PHE A N 1
ATOM 817 C CA . PHE A 1 104 ? 28.745 0.366 -44.857 1.00 93.75 104 PHE A CA 1
ATOM 818 C C . PHE A 1 104 ? 29.454 0.317 -46.216 1.00 93.75 104 PHE A C 1
ATOM 820 O O . PHE A 1 104 ? 30.283 1.181 -46.503 1.00 93.75 104 PHE A O 1
ATOM 827 N N . VAL A 1 105 ? 29.095 -0.646 -47.071 1.00 93.62 105 VAL A N 1
ATOM 828 C CA . VAL A 1 105 ? 29.685 -0.792 -48.410 1.00 93.62 105 VAL A CA 1
ATOM 829 C C . VAL A 1 105 ? 29.405 0.446 -49.264 1.00 93.62 105 VAL A C 1
ATOM 831 O O . VAL A 1 105 ? 30.337 1.037 -49.803 1.00 93.62 105 VAL A O 1
ATOM 834 N N . LEU A 1 106 ? 28.148 0.889 -49.344 1.00 92.81 106 LEU A N 1
ATOM 835 C CA . LEU A 1 106 ? 27.763 2.032 -50.180 1.00 92.81 106 LEU A CA 1
ATOM 836 C C . LEU A 1 106 ? 28.339 3.368 -49.682 1.00 92.81 106 LEU A C 1
ATOM 838 O O . LEU A 1 106 ? 28.638 4.246 -50.493 1.00 92.81 106 LEU A O 1
ATOM 842 N N . PHE A 1 107 ? 28.508 3.527 -48.366 1.00 92.75 107 PHE A N 1
ATOM 843 C CA . PHE A 1 107 ? 28.968 4.776 -47.759 1.00 92.75 107 PHE A CA 1
ATOM 844 C C . PHE A 1 107 ? 30.501 4.890 -47.693 1.00 92.75 107 PHE A C 1
ATOM 846 O O . PHE A 1 107 ? 31.054 5.939 -48.034 1.00 92.75 107 PHE A O 1
ATOM 853 N N . PHE A 1 108 ? 31.208 3.830 -47.277 1.00 91.25 108 PHE A N 1
ATOM 854 C CA . PHE A 1 108 ? 32.668 3.854 -47.098 1.00 91.25 108 PHE A CA 1
ATOM 855 C C . PHE A 1 108 ? 33.445 3.366 -48.327 1.00 91.25 108 PHE A C 1
ATOM 857 O O . PHE A 1 108 ? 34.503 3.921 -48.625 1.00 91.25 108 PHE A O 1
ATOM 864 N N . LEU A 1 109 ? 32.937 2.378 -49.071 1.00 90.38 109 LEU A N 1
ATOM 865 C CA . LEU A 1 109 ? 33.653 1.748 -50.192 1.00 90.38 109 LEU A CA 1
ATOM 866 C C . LEU A 1 109 ? 33.269 2.329 -51.562 1.00 90.38 109 LEU A C 1
ATOM 868 O O . LEU A 1 109 ? 33.291 1.623 -52.566 1.00 90.38 109 LEU A O 1
ATOM 872 N N . ASN A 1 110 ? 32.945 3.622 -51.626 1.00 90.44 110 ASN A N 1
ATOM 873 C CA . ASN A 1 110 ? 32.584 4.327 -52.863 1.00 90.44 110 ASN A CA 1
ATOM 874 C C . ASN A 1 110 ? 33.659 5.319 -53.357 1.00 90.44 110 ASN A C 1
ATOM 876 O O . ASN A 1 110 ? 33.390 6.117 -54.249 1.00 90.44 110 ASN A O 1
ATOM 880 N N . TRP A 1 111 ? 34.870 5.297 -52.788 1.00 85.81 111 TRP A N 1
ATOM 881 C CA . TRP A 1 111 ? 35.952 6.226 -53.153 1.00 85.81 111 TRP A CA 1
ATOM 882 C C . TRP A 1 111 ? 36.403 6.082 -54.615 1.00 85.81 111 TRP A C 1
ATOM 884 O O . TRP A 1 111 ? 36.735 7.072 -55.256 1.00 85.81 111 TRP A O 1
ATOM 894 N N . TRP A 1 112 ? 36.368 4.862 -55.155 1.00 87.00 112 TRP A N 1
ATOM 895 C CA . TRP A 1 112 ? 36.785 4.549 -56.525 1.00 87.00 112 TRP A CA 1
ATOM 896 C C . TRP A 1 112 ? 35.865 5.165 -57.587 1.00 87.00 112 TRP A C 1
ATOM 898 O O . TRP A 1 112 ? 36.305 5.369 -58.714 1.00 87.00 112 TRP A O 1
ATOM 908 N N . ILE A 1 113 ? 34.619 5.514 -57.233 1.00 88.31 113 ILE A N 1
ATOM 909 C CA . ILE A 1 113 ? 33.674 6.181 -58.144 1.00 88.31 113 ILE A CA 1
ATOM 910 C C . ILE A 1 113 ? 34.249 7.518 -58.615 1.00 88.31 113 ILE A C 1
ATOM 912 O O . ILE A 1 113 ? 34.128 7.852 -59.788 1.00 88.31 113 ILE A O 1
ATOM 916 N N . LEU A 1 114 ? 34.943 8.236 -57.725 1.00 85.56 114 LEU A N 1
ATOM 917 C CA . LEU A 1 114 ? 35.572 9.524 -58.027 1.00 85.56 114 LEU A CA 1
ATOM 918 C C . LEU A 1 114 ? 36.747 9.412 -59.014 1.00 85.56 114 LEU A C 1
ATOM 920 O O . LEU A 1 114 ? 37.160 10.421 -59.571 1.00 85.56 114 LEU A O 1
ATOM 924 N N . ALA A 1 115 ? 37.280 8.206 -59.239 1.00 85.62 115 ALA A N 1
ATOM 925 C CA . ALA A 1 115 ? 38.389 7.944 -60.158 1.00 85.62 115 ALA A CA 1
ATOM 926 C C . ALA A 1 115 ? 37.934 7.378 -61.519 1.00 85.62 115 ALA A C 1
ATOM 928 O O . ALA A 1 115 ? 38.773 7.007 -62.342 1.00 85.62 115 ALA A O 1
ATOM 929 N N . LEU A 1 116 ? 36.622 7.264 -61.762 1.00 87.25 116 LEU A N 1
ATOM 930 C CA . LEU A 1 116 ? 36.097 6.738 -63.021 1.00 87.25 116 LEU A CA 1
ATOM 931 C C . LEU A 1 116 ? 36.306 7.737 -64.174 1.00 87.25 116 LEU A C 1
ATOM 933 O O . LEU A 1 116 ? 36.045 8.926 -63.998 1.00 87.25 116 LEU A O 1
ATOM 937 N N . PRO A 1 117 ? 36.683 7.271 -65.381 1.00 83.81 117 PRO A N 1
ATOM 938 C CA . PRO A 1 117 ? 36.857 8.116 -66.564 1.00 83.81 117 PRO A CA 1
ATOM 939 C C . PRO A 1 117 ? 35.501 8.441 -67.221 1.00 83.81 117 PRO A C 1
ATOM 941 O O . PRO A 1 117 ? 35.267 8.145 -68.391 1.00 83.81 117 PRO A O 1
ATOM 944 N N . LEU A 1 118 ? 34.572 8.994 -66.446 1.00 87.94 118 LEU A N 1
ATOM 945 C CA . LEU A 1 118 ? 33.242 9.425 -66.881 1.00 87.94 118 LEU A CA 1
ATOM 946 C C . LEU A 1 118 ? 33.131 10.956 -66.783 1.00 87.94 118 LEU A C 1
ATOM 948 O O . LEU A 1 118 ? 33.945 11.583 -66.104 1.00 87.94 118 LEU A O 1
ATOM 952 N N . PRO A 1 119 ? 32.125 11.582 -67.425 1.00 87.75 119 PRO A N 1
ATOM 953 C CA . PRO A 1 119 ? 31.853 13.002 -67.229 1.00 87.75 119 PRO A CA 1
ATOM 954 C C . PRO A 1 119 ? 31.697 13.336 -65.741 1.00 87.75 119 PRO A C 1
ATOM 956 O O . PRO A 1 119 ? 31.041 12.596 -65.005 1.00 87.75 119 PRO A O 1
ATOM 959 N N . VAL A 1 120 ? 32.264 14.468 -65.315 1.00 85.94 120 VAL A N 1
ATOM 960 C CA . VAL A 1 120 ? 32.303 14.906 -63.906 1.00 85.94 120 VAL A CA 1
ATOM 961 C C . VAL A 1 120 ? 30.904 14.910 -63.271 1.00 85.94 120 VAL A C 1
ATOM 963 O O . VAL A 1 120 ? 30.727 14.442 -62.150 1.00 85.94 120 VAL A O 1
ATOM 966 N N . GLU A 1 121 ? 29.879 15.321 -64.020 1.00 86.12 121 GLU A N 1
ATOM 967 C CA . GLU A 1 121 ? 28.482 15.304 -63.563 1.00 86.12 121 GLU A CA 1
ATOM 968 C C . GLU A 1 121 ? 27.955 13.888 -63.276 1.00 86.12 121 GLU A C 1
ATOM 970 O O . GLU A 1 121 ? 27.260 13.670 -62.282 1.00 86.12 121 GLU A O 1
ATOM 975 N N . ALA A 1 122 ? 28.313 12.908 -64.113 1.00 86.62 122 ALA A N 1
ATOM 976 C CA . ALA A 1 122 ? 27.910 11.514 -63.941 1.00 86.62 122 ALA A CA 1
ATOM 977 C C . ALA A 1 122 ? 28.618 10.875 -62.737 1.00 86.62 122 ALA A C 1
ATOM 979 O O . ALA A 1 122 ? 27.987 10.163 -61.953 1.00 86.62 122 ALA A O 1
ATOM 980 N N . VAL A 1 123 ? 29.908 11.174 -62.551 1.00 89.06 123 VAL A N 1
ATOM 981 C CA . VAL A 1 123 ? 30.699 10.733 -61.390 1.00 89.06 123 VAL A CA 1
ATOM 982 C C . VAL A 1 123 ? 30.117 11.287 -60.090 1.00 89.06 123 VAL A C 1
ATOM 984 O O . VAL A 1 123 ? 29.877 10.531 -59.145 1.00 89.06 123 VAL A O 1
ATOM 987 N N . THR A 1 124 ? 29.822 12.587 -60.045 1.00 88.81 124 THR A N 1
ATOM 988 C CA . THR A 1 124 ? 29.213 13.233 -58.877 1.00 88.81 124 THR A CA 1
ATOM 989 C C . THR A 1 124 ? 27.810 12.703 -58.596 1.00 88.81 124 THR A C 1
ATOM 991 O O . THR A 1 124 ? 27.500 12.403 -57.443 1.00 88.81 124 THR A O 1
ATOM 994 N N . GLY A 1 125 ? 26.979 12.509 -59.624 1.00 90.19 125 GLY A N 1
ATOM 995 C CA . GLY A 1 125 ? 25.646 11.922 -59.468 1.00 90.19 125 GLY A CA 1
ATOM 996 C C . GLY A 1 125 ? 25.687 10.515 -58.862 1.00 90.19 125 GLY A C 1
ATOM 997 O O . GLY A 1 125 ? 24.964 10.233 -57.903 1.00 90.19 125 GLY A O 1
ATOM 998 N N . LEU A 1 126 ? 26.582 9.651 -59.356 1.00 90.19 126 LEU A N 1
ATOM 999 C CA . LEU A 1 126 ? 26.781 8.304 -58.810 1.00 90.19 126 LEU A CA 1
ATOM 1000 C C . LEU A 1 126 ? 27.302 8.350 -57.369 1.00 90.19 126 LEU A C 1
ATOM 1002 O O . LEU A 1 126 ? 26.787 7.631 -56.514 1.00 90.19 126 LEU A O 1
ATOM 1006 N N . TYR A 1 127 ? 28.265 9.225 -57.072 1.00 91.62 127 TYR A N 1
ATOM 1007 C CA . TYR A 1 127 ? 28.814 9.377 -55.723 1.00 91.62 127 TYR A CA 1
ATOM 1008 C C . TYR A 1 127 ? 27.757 9.841 -54.707 1.00 91.62 127 TYR A C 1
ATOM 1010 O O . TYR A 1 127 ? 27.665 9.279 -53.611 1.00 91.62 127 TYR A O 1
ATOM 1018 N N . ILE A 1 128 ? 26.918 10.815 -55.079 1.00 92.69 128 ILE A N 1
ATOM 1019 C CA . ILE A 1 128 ? 25.792 11.294 -54.259 1.00 92.69 128 ILE A CA 1
ATOM 1020 C C . ILE A 1 128 ? 24.772 10.176 -54.031 1.00 92.69 128 ILE A C 1
ATOM 1022 O O . ILE A 1 128 ? 24.278 9.996 -52.915 1.00 92.69 128 ILE A O 1
ATOM 1026 N N . LEU A 1 129 ? 24.470 9.393 -55.067 1.00 93.62 129 LEU A N 1
ATOM 1027 C CA . LEU A 1 129 ? 23.514 8.297 -54.963 1.00 93.62 129 LEU A CA 1
ATOM 1028 C C . LEU A 1 129 ? 24.009 7.206 -54.010 1.00 93.62 129 LEU A C 1
ATOM 1030 O O . LEU A 1 129 ? 23.244 6.765 -53.146 1.00 93.62 129 LEU A O 1
ATOM 1034 N N . THR A 1 130 ? 25.276 6.788 -54.105 1.00 93.31 130 THR A N 1
ATOM 1035 C CA . THR A 1 130 ? 25.801 5.757 -53.199 1.00 93.31 130 THR A CA 1
ATOM 1036 C C . THR A 1 130 ? 25.958 6.276 -51.773 1.00 93.31 130 THR A C 1
ATOM 1038 O O . THR A 1 130 ? 25.588 5.564 -50.842 1.00 93.31 130 THR A O 1
ATOM 1041 N N . ILE A 1 131 ? 26.434 7.513 -51.569 1.00 93.81 131 ILE A N 1
ATOM 1042 C CA . ILE A 1 131 ? 26.598 8.071 -50.217 1.00 93.81 131 ILE A CA 1
ATOM 1043 C C . ILE A 1 131 ? 25.240 8.326 -49.549 1.00 93.81 131 ILE A C 1
ATOM 1045 O O . ILE A 1 131 ? 25.072 8.013 -48.373 1.00 93.81 131 ILE A O 1
ATOM 1049 N N . GLY A 1 132 ? 24.245 8.811 -50.298 1.00 93.25 132 GLY A N 1
ATOM 1050 C CA . GLY A 1 132 ? 22.887 9.032 -49.804 1.00 93.25 132 GLY A CA 1
ATOM 1051 C C . GLY A 1 132 ? 22.185 7.722 -49.458 1.00 93.25 132 GLY A C 1
ATOM 1052 O O . GLY A 1 132 ? 21.670 7.569 -48.350 1.00 93.25 132 GLY A O 1
ATOM 1053 N N . THR A 1 133 ? 22.237 6.739 -50.363 1.00 94.31 133 THR A N 1
ATOM 1054 C CA . THR A 1 133 ? 21.654 5.409 -50.121 1.00 94.31 133 THR A CA 1
ATOM 1055 C C . THR A 1 133 ? 22.356 4.716 -48.953 1.00 94.31 133 THR A C 1
ATOM 1057 O O . THR A 1 133 ? 21.696 4.195 -48.055 1.00 94.31 133 THR A O 1
ATOM 1060 N N . GLY A 1 134 ? 23.690 4.779 -48.900 1.00 94.44 134 GLY A N 1
ATOM 1061 C CA . GLY A 1 134 ? 24.482 4.223 -47.807 1.00 94.44 134 GLY A CA 1
ATOM 1062 C C . GLY A 1 134 ? 24.144 4.848 -46.452 1.00 94.44 134 GLY A C 1
ATOM 1063 O O . GLY A 1 134 ? 23.923 4.125 -45.480 1.00 94.44 134 GLY A O 1
ATOM 1064 N N . TYR A 1 135 ? 24.014 6.176 -46.394 1.00 94.56 135 TYR A N 1
ATOM 1065 C CA . TYR A 1 135 ? 23.628 6.895 -45.178 1.00 94.56 135 TYR A CA 1
ATOM 1066 C C . TYR A 1 135 ? 22.230 6.502 -44.687 1.00 94.56 135 TYR A C 1
ATOM 1068 O O . TYR A 1 135 ? 22.043 6.228 -43.501 1.00 94.56 135 TYR A O 1
ATOM 1076 N N . VAL A 1 136 ? 21.251 6.422 -45.594 1.00 93.75 136 VAL A N 1
ATOM 1077 C CA . VAL A 1 136 ? 19.882 6.004 -45.259 1.00 93.75 136 VAL A CA 1
ATOM 1078 C C . VAL A 1 136 ? 19.861 4.568 -44.731 1.00 93.75 136 VAL A C 1
ATOM 1080 O O . VAL A 1 136 ? 19.220 4.307 -43.711 1.00 93.75 136 VAL A O 1
ATOM 1083 N N . CYS A 1 137 ? 20.598 3.644 -45.353 1.00 93.06 137 CYS A N 1
ATOM 1084 C CA . CYS A 1 137 ? 20.723 2.267 -44.870 1.00 93.06 137 CYS A CA 1
ATOM 1085 C C . CYS A 1 137 ? 21.354 2.193 -43.467 1.00 93.06 137 CYS A C 1
ATOM 1087 O O . CYS A 1 137 ? 20.850 1.461 -42.611 1.00 93.06 137 CYS A O 1
ATOM 1089 N N . LEU A 1 138 ? 22.401 2.984 -43.197 1.00 93.88 138 LEU A N 1
ATOM 1090 C CA . LEU A 1 138 ? 23.021 3.078 -41.868 1.00 93.88 138 LEU A CA 1
ATOM 1091 C C . LEU A 1 138 ? 22.062 3.668 -40.823 1.00 93.88 138 LEU A C 1
ATOM 1093 O O . LEU A 1 138 ? 21.987 3.152 -39.707 1.00 93.88 138 LEU A O 1
ATOM 1097 N N . LEU A 1 139 ? 21.287 4.698 -41.182 1.00 91.62 139 LEU A N 1
ATOM 1098 C CA . LEU A 1 139 ? 20.265 5.290 -40.314 1.00 91.62 139 LEU A CA 1
ATOM 1099 C C . LEU A 1 139 ? 19.171 4.268 -39.978 1.00 91.62 139 LEU A C 1
ATOM 1101 O O . LEU A 1 139 ? 18.841 4.092 -38.806 1.00 91.62 139 LEU A O 1
ATOM 1105 N N . MET A 1 140 ? 18.631 3.562 -40.977 1.00 89.00 140 MET A N 1
ATOM 1106 C CA . MET A 1 140 ? 17.622 2.520 -40.750 1.00 89.00 140 MET A CA 1
ATOM 1107 C C . MET A 1 140 ? 18.171 1.397 -39.862 1.00 89.00 140 MET A C 1
ATOM 1109 O O . MET A 1 140 ? 17.539 1.041 -38.867 1.00 89.00 140 MET A O 1
ATOM 1113 N N . GLY A 1 141 ? 19.374 0.895 -40.163 1.00 89.31 141 GLY A N 1
ATOM 1114 C CA . GLY A 1 141 ? 20.037 -0.143 -39.372 1.00 89.31 141 GLY A CA 1
ATOM 1115 C C . GLY A 1 141 ? 20.283 0.277 -37.920 1.00 89.31 141 GLY A C 1
ATOM 1116 O O . GLY A 1 141 ? 19.977 -0.484 -37.001 1.00 89.31 141 GLY A O 1
ATOM 1117 N N . GLY A 1 142 ? 20.756 1.507 -37.694 1.00 88.94 142 GLY A N 1
ATOM 1118 C CA . GLY A 1 142 ? 20.979 2.067 -36.359 1.00 88.94 142 GLY A CA 1
ATOM 1119 C C . GLY A 1 142 ? 19.686 2.256 -35.558 1.00 88.94 142 GLY A C 1
ATOM 1120 O O . GLY A 1 142 ? 19.624 1.889 -34.381 1.00 88.94 142 GLY A O 1
ATOM 1121 N N . LEU A 1 143 ? 18.622 2.760 -36.193 1.00 86.81 143 LEU A N 1
ATOM 1122 C CA . LEU A 1 143 ? 17.302 2.897 -35.567 1.00 86.81 143 LEU A CA 1
ATOM 1123 C C . LEU A 1 143 ? 16.711 1.534 -35.188 1.00 86.81 143 LEU A C 1
ATOM 1125 O O . LEU A 1 143 ? 16.146 1.385 -34.104 1.00 86.81 143 LEU A O 1
ATOM 1129 N N . TRP A 1 144 ? 16.841 0.532 -36.056 1.00 86.44 144 TRP A N 1
ATOM 1130 C CA . TRP A 1 144 ? 16.369 -0.824 -35.784 1.00 86.44 144 TRP A CA 1
ATOM 1131 C C . TRP A 1 144 ? 17.175 -1.519 -34.679 1.00 86.44 144 TRP A C 1
ATOM 1133 O O . TRP A 1 144 ? 16.583 -2.135 -33.792 1.00 86.44 144 TRP A O 1
ATOM 1143 N N . MET A 1 145 ? 18.503 -1.371 -34.677 1.00 83.56 145 MET A N 1
ATOM 1144 C CA . MET A 1 145 ? 19.386 -1.909 -33.636 1.00 83.56 145 MET A CA 1
ATOM 1145 C C . MET A 1 145 ? 19.090 -1.297 -32.257 1.00 83.56 145 MET A C 1
ATOM 1147 O O . MET A 1 145 ? 18.950 -2.026 -31.274 1.00 83.56 145 MET A O 1
ATOM 1151 N N . SER A 1 146 ? 18.914 0.026 -32.188 1.00 78.19 146 SER A N 1
ATOM 1152 C CA . SER A 1 146 ? 18.569 0.751 -30.953 1.00 78.19 146 SER A CA 1
ATOM 1153 C C . SER A 1 146 ? 17.244 0.275 -30.340 1.00 78.19 146 SER A C 1
ATOM 1155 O O . SER A 1 146 ? 17.134 0.107 -29.123 1.00 78.19 146 SER A O 1
ATOM 1157 N N . ARG A 1 147 ? 16.242 -0.031 -31.179 1.00 74.75 147 ARG A N 1
ATOM 1158 C CA . ARG A 1 147 ? 14.951 -0.582 -30.727 1.00 74.75 147 ARG A CA 1
ATOM 1159 C C . ARG A 1 147 ? 15.100 -1.944 -30.048 1.00 74.75 147 ARG A C 1
ATOM 1161 O O . ARG A 1 147 ? 14.458 -2.174 -29.027 1.00 74.75 147 ARG A O 1
ATOM 1168 N N . LEU A 1 148 ? 15.923 -2.833 -30.606 1.00 70.31 148 LEU A N 1
ATOM 1169 C CA . LEU A 1 148 ? 16.076 -4.205 -30.112 1.00 70.31 148 LEU A CA 1
ATOM 1170 C C . LEU A 1 148 ? 16.901 -4.244 -28.814 1.00 70.31 148 LEU A C 1
ATOM 1172 O O . LEU A 1 148 ? 16.508 -4.909 -27.858 1.00 70.31 148 LEU A O 1
ATOM 1176 N N . LEU A 1 149 ? 17.970 -3.446 -28.729 1.00 65.38 149 LEU A N 1
ATOM 1177 C CA . LEU A 1 149 ? 18.776 -3.307 -27.508 1.00 65.38 149 LEU A CA 1
ATOM 1178 C C . LEU A 1 149 ? 17.956 -2.771 -26.323 1.00 65.38 149 LEU A C 1
ATOM 1180 O O . LEU A 1 149 ? 18.065 -3.296 -25.217 1.00 65.38 149 LEU A O 1
ATOM 1184 N N . LYS A 1 150 ? 17.079 -1.782 -26.547 1.00 58.19 150 LYS A N 1
ATOM 1185 C CA . LYS A 1 150 ? 16.203 -1.244 -25.489 1.00 58.19 150 LYS A CA 1
ATOM 1186 C C . LYS A 1 150 ? 15.158 -2.238 -24.986 1.00 58.19 150 LYS A C 1
ATOM 1188 O O . LYS A 1 150 ? 14.761 -2.141 -23.832 1.00 58.19 150 LYS A O 1
ATOM 1193 N N . HIS A 1 151 ? 14.716 -3.182 -25.816 1.00 54.31 151 HIS A N 1
ATOM 1194 C CA . HIS A 1 151 ? 13.748 -4.195 -25.393 1.00 54.31 151 HIS A CA 1
ATOM 1195 C C . HIS A 1 151 ? 14.362 -5.202 -24.405 1.00 54.31 151 HIS A C 1
ATOM 1197 O O . HIS A 1 151 ? 13.685 -5.619 -23.473 1.00 54.31 151 HIS A O 1
ATOM 1203 N N . ASN A 1 152 ? 15.647 -5.543 -24.557 1.00 49.91 152 ASN A N 1
ATOM 1204 C CA . ASN A 1 152 ? 16.342 -6.451 -23.633 1.00 49.91 152 ASN A CA 1
ATOM 1205 C C . ASN A 1 152 ? 16.832 -5.768 -22.343 1.00 49.91 152 ASN A C 1
ATOM 1207 O O . ASN A 1 152 ? 17.100 -6.448 -21.364 1.00 49.91 152 ASN A O 1
ATOM 1211 N N . LEU A 1 153 ? 16.931 -4.435 -22.315 1.00 50.75 153 LEU A N 1
ATOM 1212 C CA . LEU A 1 153 ? 17.268 -3.659 -21.109 1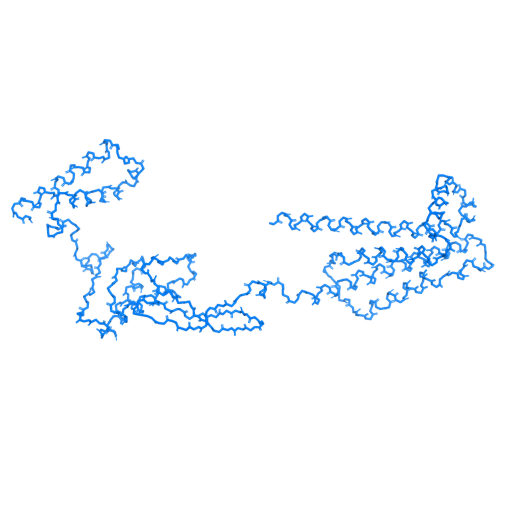.00 50.75 153 LEU A CA 1
ATOM 1213 C C . LEU A 1 153 ? 16.044 -3.341 -20.225 1.00 50.75 153 LEU A C 1
ATOM 1215 O O . LEU A 1 153 ? 16.204 -2.814 -19.130 1.00 50.75 153 LEU A O 1
ATOM 1219 N N . MET A 1 154 ? 14.831 -3.650 -20.694 1.00 52.91 154 MET A N 1
ATOM 1220 C CA . MET A 1 154 ? 13.549 -3.379 -20.029 1.00 52.91 154 MET A CA 1
ATOM 1221 C C . MET A 1 154 ? 12.903 -4.680 -19.514 1.00 52.91 154 MET A C 1
ATOM 1223 O O . MET A 1 154 ? 11.714 -4.906 -19.730 1.00 52.91 154 MET A O 1
ATOM 1227 N N . GLU A 1 155 ? 13.671 -5.565 -18.865 1.00 54.69 155 GLU A N 1
ATOM 1228 C CA . GLU A 1 155 ? 13.115 -6.797 -18.267 1.00 54.69 155 GLU A CA 1
ATOM 1229 C C . GLU A 1 155 ? 12.114 -6.504 -17.133 1.00 54.69 155 GLU A C 1
ATOM 1231 O O . GLU A 1 155 ? 11.214 -7.304 -16.887 1.00 54.69 155 GLU A O 1
ATOM 1236 N N . ASP A 1 156 ? 12.220 -5.342 -16.479 1.00 56.84 156 ASP A N 1
ATOM 1237 C CA . ASP A 1 156 ? 11.383 -4.953 -15.341 1.00 56.84 156 ASP A CA 1
ATOM 1238 C C . ASP A 1 156 ? 10.543 -3.698 -15.635 1.00 56.84 156 ASP A C 1
ATOM 1240 O O . ASP A 1 156 ? 10.787 -2.603 -15.133 1.00 56.84 156 ASP A O 1
ATOM 1244 N N . VAL A 1 157 ? 9.531 -3.863 -16.492 1.00 58.69 157 VAL A N 1
ATOM 1245 C CA . VAL A 1 157 ? 8.590 -2.800 -16.909 1.00 58.69 157 VAL A CA 1
ATOM 1246 C C . VAL A 1 157 ? 7.830 -2.182 -15.727 1.00 58.69 157 VAL A C 1
ATOM 1248 O O . VAL A 1 157 ? 7.430 -1.021 -15.796 1.00 58.69 157 VAL A O 1
ATOM 1251 N N . PHE A 1 158 ? 7.627 -2.955 -14.660 1.00 60.81 158 PHE A N 1
ATOM 1252 C CA . PHE A 1 158 ? 6.899 -2.538 -13.461 1.00 60.81 158 PHE A CA 1
ATOM 1253 C C . PHE A 1 158 ? 7.819 -2.091 -12.325 1.00 60.81 158 PHE A C 1
ATOM 1255 O O . PHE A 1 158 ? 7.316 -1.747 -11.264 1.00 60.81 158 PHE A O 1
ATOM 1262 N N . ASN A 1 159 ? 9.138 -2.072 -12.544 1.00 67.69 159 ASN A N 1
ATOM 1263 C CA . ASN A 1 159 ? 10.122 -1.678 -11.539 1.00 67.69 159 ASN A CA 1
ATOM 1264 C C . ASN A 1 159 ? 10.017 -2.491 -10.229 1.00 67.69 159 ASN A C 1
ATOM 1266 O O . ASN A 1 159 ? 10.381 -2.007 -9.157 1.00 67.69 159 ASN A O 1
ATOM 1270 N N . ASN A 1 160 ? 9.520 -3.730 -10.312 1.00 70.44 160 ASN A N 1
ATOM 1271 C CA . ASN A 1 160 ? 9.258 -4.595 -9.165 1.00 70.44 160 ASN A CA 1
ATOM 1272 C C . ASN A 1 160 ? 10.536 -4.907 -8.378 1.00 70.44 160 ASN A C 1
ATOM 1274 O O . ASN A 1 160 ? 10.474 -5.094 -7.167 1.00 70.44 160 ASN A O 1
ATOM 1278 N N . GLU A 1 161 ? 11.691 -4.995 -9.042 1.00 73.81 161 GLU A N 1
ATOM 1279 C CA . GLU A 1 161 ? 12.971 -5.233 -8.375 1.00 73.81 161 GLU A CA 1
ATOM 1280 C C . GLU A 1 161 ? 13.434 -4.008 -7.592 1.00 73.81 161 GLU A C 1
ATOM 1282 O O . GLU A 1 161 ? 13.811 -4.144 -6.429 1.00 73.81 161 GLU A O 1
ATOM 1287 N N . ASN A 1 162 ? 13.374 -2.816 -8.186 1.00 71.56 162 ASN A N 1
ATOM 1288 C CA . ASN A 1 162 ? 13.835 -1.600 -7.511 1.00 71.56 162 ASN A CA 1
ATOM 1289 C C . ASN A 1 162 ? 12.852 -1.117 -6.435 1.00 71.56 162 ASN A C 1
ATOM 1291 O O . ASN A 1 162 ? 13.270 -0.454 -5.490 1.00 71.56 162 ASN A O 1
ATOM 1295 N N . GLU A 1 163 ? 11.564 -1.448 -6.555 1.00 78.06 163 GLU A N 1
ATOM 1296 C CA . GLU A 1 163 ? 10.557 -1.192 -5.515 1.00 78.06 163 GLU A CA 1
ATOM 1297 C C . GLU A 1 163 ? 10.515 -2.296 -4.448 1.00 78.06 163 GLU A C 1
ATOM 1299 O O . GLU A 1 163 ? 9.852 -2.148 -3.418 1.00 78.06 163 GLU A O 1
ATOM 1304 N N . SER A 1 164 ? 11.247 -3.397 -4.650 1.00 84.81 164 SER A N 1
ATOM 1305 C CA . SER A 1 164 ? 11.363 -4.458 -3.657 1.00 84.81 164 SER A CA 1
ATOM 1306 C C . SER A 1 164 ? 12.440 -4.184 -2.612 1.00 84.81 164 SER A C 1
ATOM 1308 O O . SER A 1 164 ? 13.549 -3.746 -2.911 1.00 84.81 164 SER A O 1
ATOM 1310 N N . PHE A 1 165 ? 12.147 -4.529 -1.360 1.00 90.75 165 PHE A N 1
ATOM 1311 C CA . PHE A 1 165 ? 13.106 -4.475 -0.261 1.00 90.75 165 PHE A CA 1
ATOM 1312 C C . PHE A 1 165 ? 12.915 -5.659 0.689 1.00 90.75 165 PHE A C 1
ATOM 1314 O O . PHE A 1 165 ? 11.865 -6.304 0.718 1.00 90.75 165 PHE A O 1
ATOM 1321 N N . MET A 1 166 ? 13.958 -5.956 1.465 1.00 93.31 166 MET A N 1
ATOM 1322 C CA . MET A 1 166 ? 13.912 -7.016 2.466 1.00 93.31 166 MET A CA 1
ATOM 1323 C C . MET A 1 166 ? 12.933 -6.640 3.585 1.00 93.31 166 MET A C 1
ATOM 1325 O O . MET A 1 166 ? 13.130 -5.632 4.262 1.00 93.31 166 MET A O 1
ATOM 1329 N N . GLN A 1 167 ? 11.904 -7.462 3.791 1.00 94.31 167 GLN A N 1
ATOM 1330 C CA . GLN A 1 167 ? 10.987 -7.352 4.929 1.00 94.31 167 GLN A CA 1
ATOM 1331 C C . GLN A 1 167 ? 11.399 -8.320 6.048 1.00 94.31 167 GLN A C 1
ATOM 1333 O O . GLN A 1 167 ? 12.213 -9.219 5.834 1.00 94.31 167 GLN A O 1
ATOM 1338 N N . GLU A 1 168 ? 10.851 -8.141 7.254 1.00 95.75 168 GLU A N 1
ATOM 1339 C CA . GLU A 1 168 ? 11.135 -9.037 8.381 1.00 95.75 168 GLU A CA 1
ATOM 1340 C C . GLU A 1 168 ? 10.587 -10.445 8.096 1.00 95.75 168 GLU A C 1
ATOM 1342 O O . GLU A 1 168 ? 9.428 -10.628 7.719 1.00 95.75 168 GLU A O 1
ATOM 1347 N N . THR A 1 169 ? 11.446 -11.451 8.255 1.00 95.75 169 THR A N 1
ATOM 1348 C CA . THR A 1 169 ? 11.121 -12.863 7.996 1.00 95.75 169 THR A CA 1
ATOM 1349 C C . THR A 1 169 ? 10.913 -13.655 9.273 1.00 95.75 169 THR A C 1
ATOM 1351 O O . THR A 1 169 ? 10.402 -14.773 9.224 1.00 95.75 169 THR A O 1
ATOM 1354 N N . ARG A 1 170 ? 11.328 -13.114 10.420 1.00 96.69 170 ARG A N 1
ATOM 1355 C CA . ARG A 1 170 ? 11.151 -13.757 11.718 1.00 96.69 170 ARG A CA 1
ATOM 1356 C C . ARG A 1 170 ? 9.780 -13.412 12.277 1.00 96.69 170 ARG A C 1
ATOM 1358 O O . ARG A 1 170 ? 9.371 -12.253 12.278 1.00 96.69 170 ARG A O 1
ATOM 1365 N N . LEU A 1 171 ? 9.102 -14.426 12.794 1.00 96.50 171 LEU A N 1
ATOM 1366 C CA . LEU A 1 171 ? 7.935 -14.243 13.640 1.00 96.50 171 LEU A CA 1
ATOM 1367 C C . LEU A 1 171 ? 8.422 -13.799 15.027 1.00 96.50 171 LEU A C 1
ATOM 1369 O O . LEU A 1 171 ? 9.214 -14.502 15.654 1.00 96.50 171 LEU A O 1
ATOM 1373 N N . ILE A 1 172 ? 8.006 -12.612 15.469 1.00 95.44 172 ILE A N 1
ATOM 1374 C CA . ILE A 1 172 ? 8.389 -12.051 16.772 1.00 95.44 172 ILE A CA 1
ATOM 1375 C C . ILE A 1 172 ? 7.144 -12.012 17.649 1.00 95.44 172 ILE A C 1
ATOM 1377 O O . ILE A 1 172 ? 6.346 -11.077 17.562 1.00 95.44 172 ILE A O 1
ATOM 1381 N N . GLU A 1 173 ? 6.984 -13.035 18.481 1.00 94.31 173 GLU A N 1
ATOM 1382 C CA . GLU A 1 173 ? 5.863 -13.147 19.409 1.00 94.31 173 GLU A CA 1
ATOM 1383 C C . GLU A 1 173 ? 6.209 -12.565 20.783 1.00 94.31 173 GLU A C 1
ATOM 1385 O O . GLU A 1 173 ? 7.302 -12.728 21.324 1.00 94.31 173 GLU A O 1
ATOM 1390 N N . SER A 1 174 ? 5.233 -11.865 21.341 1.00 93.06 174 SER A N 1
ATOM 1391 C CA . SER A 1 174 ? 5.209 -11.307 22.691 1.00 93.06 174 SER A CA 1
ATOM 1392 C C . SER A 1 174 ? 3.793 -11.400 23.259 1.00 93.06 174 SER A C 1
ATOM 1394 O O . SER A 1 174 ? 2.828 -11.564 22.500 1.00 93.06 174 SER A O 1
ATOM 1396 N N . GLU A 1 175 ? 3.667 -11.204 24.574 1.00 92.12 175 GLU A N 1
ATOM 1397 C CA . GLU A 1 175 ? 2.394 -11.188 25.312 1.00 92.12 175 GLU A CA 1
ATOM 1398 C C . GLU A 1 175 ? 1.347 -10.238 24.707 1.00 92.12 175 GLU A C 1
ATOM 1400 O O . GLU A 1 175 ? 0.155 -10.490 24.811 1.00 92.12 175 GLU A O 1
ATOM 1405 N N . TYR A 1 176 ? 1.780 -9.175 24.025 1.00 92.50 176 TYR A N 1
ATOM 1406 C CA . TYR A 1 176 ? 0.899 -8.141 23.473 1.00 92.50 176 TYR A CA 1
ATOM 1407 C C . TYR A 1 176 ? 0.986 -7.980 21.951 1.00 92.50 176 TYR A C 1
ATOM 1409 O O . TYR A 1 176 ? 0.181 -7.259 21.375 1.00 92.50 176 TYR A O 1
ATOM 1417 N N . SER A 1 177 ? 1.946 -8.618 21.280 1.00 95.06 177 SER A N 1
ATOM 1418 C CA . SER A 1 177 ? 2.139 -8.477 19.827 1.00 95.06 177 SER A CA 1
ATOM 1419 C C . SER A 1 177 ? 0.922 -8.905 18.996 1.00 95.06 177 SER A C 1
ATOM 1421 O O . SER A 1 177 ? 0.093 -9.693 19.442 1.00 95.06 177 SER A O 1
ATOM 1423 N N . VAL A 1 178 ? 0.837 -8.439 17.753 1.00 96.50 178 VAL A N 1
ATOM 1424 C CA . VAL A 1 178 ? -0.035 -9.039 16.732 1.00 96.50 178 VAL A CA 1
ATOM 1425 C C . VAL A 1 178 ? 0.788 -9.307 15.480 1.00 96.50 178 VAL A C 1
ATOM 1427 O O . VAL A 1 178 ? 1.487 -8.419 14.988 1.00 96.50 178 VAL A O 1
ATOM 1430 N N . ASN A 1 179 ? 0.720 -10.528 14.964 1.00 97.19 179 ASN A N 1
ATOM 1431 C CA . ASN A 1 179 ? 1.591 -11.012 13.901 1.00 97.19 179 ASN A CA 1
ATOM 1432 C C . ASN A 1 179 ? 0.772 -11.352 12.654 1.00 97.19 179 ASN A C 1
ATOM 1434 O O . ASN A 1 179 ? -0.149 -12.166 12.704 1.00 97.19 179 ASN A O 1
ATOM 1438 N N . LEU A 1 180 ? 1.097 -10.726 11.524 1.00 96.38 180 LEU A N 1
ATOM 1439 C CA . LEU A 1 180 ? 0.383 -10.919 10.261 1.00 96.38 180 LEU A CA 1
ATOM 1440 C C . LEU A 1 180 ? 1.308 -11.594 9.241 1.00 96.38 180 LEU A C 1
ATOM 1442 O O . LEU A 1 180 ? 2.387 -11.056 8.970 1.00 96.38 180 LEU A O 1
ATOM 1446 N N . PRO A 1 181 ? 0.915 -12.736 8.650 1.00 94.88 181 PRO A N 1
ATOM 1447 C CA . PRO A 1 181 ? 1.717 -13.386 7.623 1.00 94.88 181 PRO A CA 1
ATOM 1448 C C . PRO A 1 181 ? 1.691 -12.569 6.328 1.00 94.88 181 PRO A C 1
ATOM 1450 O O . PRO A 1 181 ? 0.629 -12.139 5.869 1.00 94.88 181 PRO A O 1
ATOM 1453 N N . THR A 1 182 ? 2.854 -12.385 5.704 1.00 94.56 182 THR A N 1
ATOM 1454 C CA . THR A 1 182 ? 2.988 -11.660 4.435 1.00 94.56 182 THR A CA 1
ATOM 1455 C C . THR A 1 182 ? 3.794 -12.437 3.402 1.00 94.56 182 THR A C 1
ATOM 1457 O O . THR A 1 182 ? 4.527 -13.381 3.704 1.00 94.56 182 THR A O 1
ATOM 1460 N N . ARG A 1 183 ? 3.655 -12.028 2.139 1.00 93.94 183 ARG A N 1
ATOM 1461 C CA . ARG A 1 183 ? 4.559 -12.409 1.054 1.00 93.94 183 ARG A CA 1
ATOM 1462 C C . ARG A 1 183 ? 5.113 -11.155 0.417 1.00 93.94 183 ARG A C 1
ATOM 1464 O O . ARG A 1 183 ? 4.354 -10.244 0.099 1.00 93.94 183 ARG A O 1
ATOM 1471 N N . PHE A 1 184 ? 6.419 -11.139 0.204 1.00 92.88 184 PHE A N 1
ATOM 1472 C CA . PHE A 1 184 ? 7.103 -10.030 -0.441 1.00 92.88 184 PHE A CA 1
ATOM 1473 C C . PHE A 1 184 ? 8.051 -10.548 -1.514 1.00 92.88 184 PHE A C 1
ATOM 1475 O O . PHE A 1 184 ? 8.657 -11.616 -1.389 1.00 92.88 184 PHE A O 1
ATOM 1482 N N . TYR A 1 185 ? 8.153 -9.796 -2.599 1.00 90.38 185 TYR A N 1
ATOM 1483 C CA . TYR A 1 185 ? 9.116 -10.070 -3.651 1.00 90.38 185 TYR A CA 1
ATOM 1484 C C . TYR A 1 185 ? 10.449 -9.440 -3.257 1.00 90.38 185 TYR A C 1
ATOM 1486 O O . TYR A 1 185 ? 10.447 -8.320 -2.764 1.00 90.38 185 TYR A O 1
ATOM 1494 N N . TYR A 1 186 ? 11.563 -10.156 -3.398 1.00 91.56 186 TYR A N 1
ATOM 1495 C CA . TYR A 1 186 ? 12.913 -9.626 -3.170 1.00 91.56 186 TYR A CA 1
ATOM 1496 C C . TYR A 1 186 ? 13.947 -10.563 -3.805 1.00 91.56 186 TYR A C 1
ATOM 1498 O O . TYR A 1 186 ? 13.838 -11.781 -3.640 1.00 91.56 186 TYR A O 1
ATOM 1506 N N . LYS A 1 187 ? 14.956 -10.017 -4.503 1.00 88.44 187 LYS A N 1
ATOM 1507 C CA . LYS A 1 187 ? 15.997 -10.776 -5.239 1.00 88.44 187 LYS A CA 1
ATOM 1508 C C . LYS A 1 187 ? 15.417 -11.790 -6.238 1.00 88.44 187 LYS A C 1
ATOM 1510 O O . LYS A 1 187 ? 15.706 -12.985 -6.148 1.00 88.44 187 LYS A O 1
ATOM 1515 N N . LYS A 1 188 ? 14.572 -11.330 -7.164 1.00 85.88 188 LYS A N 1
ATOM 1516 C CA . LYS A 1 188 ? 13.891 -12.164 -8.175 1.00 85.88 188 LYS A CA 1
ATOM 1517 C C . LYS A 1 188 ? 13.080 -13.357 -7.642 1.00 85.88 188 LYS A C 1
ATOM 1519 O O . LYS A 1 188 ? 12.822 -14.306 -8.379 1.00 85.88 188 LYS A O 1
ATOM 1524 N N . ARG A 1 189 ? 12.680 -13.356 -6.365 1.00 90.75 189 ARG A N 1
ATOM 1525 C CA . ARG A 1 189 ? 11.900 -14.451 -5.768 1.00 90.75 189 ARG A CA 1
ATOM 1526 C C . ARG A 1 189 ? 10.852 -13.948 -4.786 1.0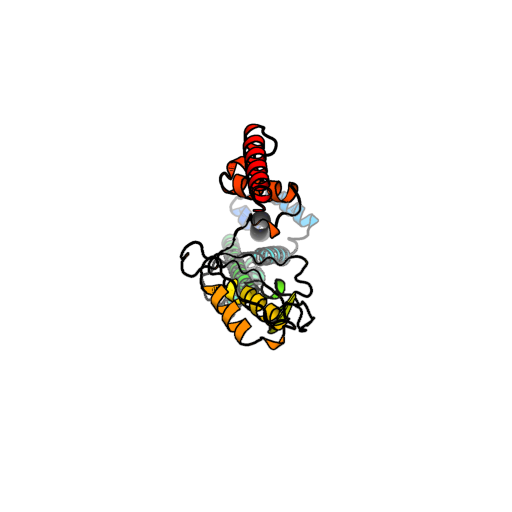0 90.75 189 ARG A C 1
ATOM 1528 O O . ARG A 1 189 ? 11.027 -12.922 -4.133 1.00 90.75 189 ARG A O 1
ATOM 1535 N N . TRP A 1 190 ? 9.779 -14.721 -4.652 1.00 92.44 190 TRP A N 1
ATOM 1536 C CA . TRP A 1 190 ? 8.800 -14.548 -3.585 1.00 92.44 190 TRP A CA 1
ATOM 1537 C C . TRP A 1 190 ? 9.342 -15.137 -2.285 1.00 92.44 190 TRP A C 1
ATOM 1539 O O . TRP A 1 190 ? 9.782 -16.285 -2.251 1.00 92.44 190 TRP A O 1
ATOM 1549 N N . ASN A 1 191 ? 9.296 -14.352 -1.215 1.00 93.94 191 ASN A N 1
ATOM 1550 C CA . ASN A 1 191 ? 9.696 -14.749 0.127 1.00 93.94 191 ASN A CA 1
ATOM 1551 C C . ASN A 1 191 ? 8.479 -14.629 1.054 1.00 93.94 191 ASN A C 1
ATOM 1553 O O . ASN A 1 191 ? 7.632 -13.749 0.876 1.00 93.94 191 ASN A O 1
ATOM 1557 N N . ASN A 1 192 ? 8.390 -15.516 2.043 1.00 96.50 192 ASN A N 1
ATOM 1558 C CA . ASN A 1 192 ? 7.425 -15.372 3.130 1.00 96.50 192 ASN A CA 1
ATOM 1559 C C . ASN A 1 192 ? 8.011 -14.434 4.192 1.00 96.50 192 ASN A C 1
ATOM 1561 O O . ASN A 1 192 ? 9.214 -14.476 4.455 1.00 96.50 192 ASN A O 1
ATOM 1565 N N . GLY A 1 193 ? 7.163 -13.610 4.794 1.00 96.50 193 GLY A N 1
ATOM 1566 C CA . GLY A 1 193 ? 7.538 -12.654 5.827 1.00 96.50 193 GLY A CA 1
ATOM 1567 C C . GLY A 1 193 ? 6.449 -12.478 6.875 1.00 96.50 193 GLY A C 1
ATOM 1568 O O . GLY A 1 193 ? 5.405 -13.136 6.831 1.00 96.50 193 GLY A O 1
ATOM 1569 N N . TRP A 1 194 ? 6.717 -11.580 7.818 1.00 96.88 194 TRP A N 1
ATOM 1570 C CA . TRP A 1 194 ? 5.817 -11.250 8.914 1.00 96.88 194 TRP A CA 1
ATOM 1571 C C . TRP A 1 194 ? 5.784 -9.745 9.155 1.00 96.88 194 TRP A C 1
ATOM 1573 O O . TRP A 1 194 ? 6.821 -9.092 9.275 1.00 96.88 194 TRP A O 1
ATOM 1583 N N . ILE A 1 195 ? 4.580 -9.196 9.302 1.00 96.06 195 ILE A N 1
ATOM 1584 C CA . ILE A 1 195 ? 4.388 -7.895 9.943 1.00 96.06 195 ILE A CA 1
ATOM 1585 C C . ILE A 1 195 ? 4.158 -8.166 11.426 1.00 96.06 195 ILE A C 1
ATOM 1587 O O . ILE A 1 195 ? 3.103 -8.661 11.819 1.00 96.06 195 ILE A O 1
ATOM 1591 N N . ASN A 1 196 ? 5.161 -7.846 12.241 1.00 96.19 196 ASN A N 1
ATOM 1592 C CA . ASN A 1 196 ? 5.100 -7.986 13.691 1.00 96.19 196 ASN A CA 1
ATOM 1593 C C . ASN A 1 196 ? 4.733 -6.634 14.315 1.00 96.19 196 ASN A C 1
ATOM 1595 O O . ASN A 1 196 ? 5.588 -5.757 14.467 1.00 96.19 196 ASN A O 1
ATOM 1599 N N . VAL A 1 197 ? 3.472 -6.452 14.702 1.00 95.88 197 VAL A N 1
ATOM 1600 C CA . VAL A 1 197 ? 3.046 -5.301 15.508 1.00 95.88 197 VAL A CA 1
ATOM 1601 C C . VAL A 1 197 ? 3.433 -5.594 16.946 1.00 95.88 197 VAL A C 1
ATOM 1603 O O . VAL A 1 197 ? 2.634 -6.093 17.732 1.00 95.88 197 VAL A O 1
ATOM 1606 N N . VAL A 1 198 ? 4.699 -5.340 17.273 1.00 94.06 198 VAL A N 1
ATOM 1607 C CA . VAL A 1 198 ? 5.262 -5.741 18.566 1.00 94.06 198 VAL A CA 1
ATOM 1608 C C . VAL A 1 198 ? 4.612 -5.021 19.732 1.00 94.06 198 VAL A C 1
ATOM 1610 O O . VAL A 1 198 ? 4.489 -5.646 20.765 1.00 94.06 198 VAL A O 1
ATOM 1613 N N . ASN A 1 199 ? 4.174 -3.764 19.577 1.00 92.12 199 ASN A N 1
ATOM 1614 C CA . ASN A 1 199 ? 3.535 -2.967 20.629 1.00 92.12 199 ASN A CA 1
ATOM 1615 C C . ASN A 1 199 ? 2.268 -2.258 20.103 1.00 92.12 199 ASN A C 1
ATOM 1617 O O . ASN A 1 199 ? 2.357 -1.107 19.660 1.00 92.12 199 ASN A O 1
ATOM 1621 N N . PRO A 1 200 ? 1.090 -2.911 20.160 1.00 92.56 200 PRO A N 1
ATOM 1622 C CA . PRO A 1 200 ? -0.168 -2.315 19.702 1.00 92.56 200 PRO A CA 1
ATOM 1623 C C . PRO A 1 200 ? -0.657 -1.119 20.532 1.00 92.56 200 PRO A C 1
ATOM 1625 O O . PRO A 1 200 ? -1.478 -0.343 20.045 1.00 92.56 200 PRO A O 1
ATOM 1628 N N . PHE A 1 201 ? -0.145 -0.925 21.755 1.00 91.75 201 PHE A N 1
ATOM 1629 C CA . PHE A 1 201 ? -0.576 0.155 22.655 1.00 91.75 201 PHE A CA 1
ATOM 1630 C C . PHE A 1 201 ? -0.198 1.555 22.154 1.00 91.75 201 PHE A C 1
ATOM 1632 O O . PHE A 1 201 ? -0.759 2.545 22.611 1.00 91.75 201 PHE A O 1
ATOM 1639 N N . ARG A 1 202 ? 0.711 1.663 21.176 1.00 90.88 202 ARG A N 1
ATOM 1640 C CA . ARG A 1 202 ? 1.084 2.935 20.525 1.00 90.88 202 ARG A CA 1
ATOM 1641 C C . ARG A 1 202 ? 0.100 3.393 19.442 1.00 90.88 202 ARG A C 1
ATOM 1643 O O . ARG A 1 202 ? 0.465 4.195 18.588 1.00 90.88 202 ARG A O 1
ATOM 1650 N N . ALA A 1 203 ? -1.129 2.887 19.504 1.00 90.31 203 ALA A N 1
ATOM 1651 C CA . ALA A 1 203 ? -2.129 2.921 18.450 1.00 90.31 203 ALA A CA 1
ATOM 1652 C C . ALA A 1 203 ? -1.700 2.155 17.186 1.00 90.31 203 ALA A C 1
ATOM 1654 O O . ALA A 1 203 ? -0.541 2.119 16.779 1.00 90.31 203 ALA A O 1
ATOM 1655 N N . SER A 1 204 ? -2.673 1.510 16.551 1.00 92.00 204 SER A N 1
ATOM 1656 C CA . SER A 1 204 ? -2.508 0.821 15.272 1.00 92.00 204 SER A CA 1
ATOM 1657 C C . SER A 1 204 ? -3.627 1.276 14.348 1.00 92.00 204 SER A C 1
ATOM 1659 O O . SER A 1 204 ? -4.800 1.163 14.698 1.00 92.00 204 SER A O 1
ATOM 1661 N N . ILE A 1 205 ? -3.271 1.818 13.184 1.00 93.94 205 ILE A N 1
ATOM 1662 C CA . ILE A 1 205 ? -4.230 2.371 12.224 1.00 93.94 205 ILE A CA 1
ATOM 1663 C C . ILE A 1 205 ? -4.139 1.575 10.926 1.00 93.94 205 ILE A C 1
ATOM 1665 O O . ILE A 1 205 ? -3.057 1.386 10.374 1.00 93.94 205 ILE A O 1
ATOM 1669 N N . VAL A 1 206 ? -5.293 1.137 10.424 1.00 92.38 206 VAL A N 1
ATOM 1670 C CA . VAL A 1 206 ? -5.411 0.433 9.143 1.00 92.38 206 VAL A CA 1
ATOM 1671 C C . VAL A 1 206 ? -6.207 1.301 8.179 1.00 92.38 206 VAL A C 1
ATOM 1673 O O . VAL A 1 206 ? -7.397 1.541 8.381 1.00 92.38 206 VAL A O 1
ATOM 1676 N N . LEU A 1 207 ? -5.556 1.754 7.109 1.00 93.50 207 LEU A N 1
ATOM 1677 C CA . LEU A 1 207 ? -6.154 2.606 6.081 1.00 93.50 207 LEU A CA 1
ATOM 1678 C C . LEU A 1 207 ? -6.404 1.814 4.798 1.00 93.50 207 LEU A C 1
ATOM 1680 O O . LEU A 1 207 ? -5.642 0.924 4.433 1.00 93.50 207 LEU A O 1
ATOM 1684 N N . GLY A 1 208 ? -7.486 2.144 4.097 1.00 90.94 208 GLY A N 1
ATOM 1685 C CA . GLY A 1 208 ? -7.791 1.545 2.800 1.00 90.94 208 GLY A CA 1
ATOM 1686 C C . GLY A 1 208 ? -9.216 1.820 2.346 1.00 90.94 208 GLY A C 1
ATOM 1687 O O . GLY A 1 208 ? -10.108 2.069 3.161 1.00 90.94 208 GLY A O 1
ATOM 1688 N N . THR A 1 209 ? -9.456 1.717 1.045 1.00 92.06 209 THR A N 1
ATOM 1689 C CA . THR A 1 209 ? -10.768 1.941 0.425 1.00 92.06 209 THR A CA 1
ATOM 1690 C C . THR A 1 209 ? -11.780 0.838 0.778 1.00 92.06 209 THR A C 1
ATOM 1692 O O . THR A 1 209 ? -11.397 -0.258 1.209 1.00 92.06 209 THR A O 1
ATOM 1695 N N . PRO A 1 210 ? -13.097 1.088 0.666 1.00 88.12 210 PRO A N 1
ATOM 1696 C CA . PRO A 1 210 ? -14.101 0.032 0.789 1.00 88.12 210 PRO A CA 1
ATOM 1697 C C . PRO A 1 210 ? -13.786 -1.150 -0.143 1.00 88.12 210 PRO A C 1
ATOM 1699 O O . PRO A 1 210 ? -13.391 -0.952 -1.286 1.00 88.12 210 PRO A O 1
ATOM 1702 N N . GLY A 1 211 ? -13.919 -2.383 0.357 1.00 86.75 211 GLY A N 1
ATOM 1703 C CA . GLY A 1 211 ? -13.616 -3.599 -0.414 1.00 86.75 211 GLY A CA 1
ATOM 1704 C C . GLY A 1 211 ? -12.140 -4.020 -0.448 1.00 86.75 211 GLY A C 1
ATOM 1705 O O . GLY A 1 211 ? -11.848 -5.116 -0.907 1.00 86.75 211 GLY A O 1
ATOM 1706 N N . SER A 1 212 ? -11.207 -3.241 0.112 1.00 90.00 212 SER A N 1
ATOM 1707 C CA . SER A 1 212 ? -9.763 -3.551 0.075 1.00 90.00 212 SER A CA 1
ATOM 1708 C C . SER A 1 212 ? -9.302 -4.709 0.984 1.00 90.00 212 SER A C 1
ATOM 1710 O O . SER A 1 212 ? -8.106 -4.905 1.168 1.00 90.00 212 SER A O 1
ATOM 1712 N N . GLY A 1 213 ? -10.222 -5.435 1.628 1.00 90.31 213 GLY A N 1
ATOM 1713 C CA . GLY A 1 213 ? -9.888 -6.590 2.474 1.00 90.31 213 GLY A CA 1
ATOM 1714 C C . GLY A 1 213 ? -9.353 -6.284 3.883 1.00 90.31 213 GLY A C 1
ATOM 1715 O O . GLY A 1 213 ? -8.914 -7.211 4.557 1.00 90.31 213 GLY A O 1
ATOM 1716 N N . LYS A 1 214 ? -9.422 -5.032 4.370 1.00 93.38 214 LYS A N 1
ATOM 1717 C CA . LYS A 1 214 ? -8.912 -4.627 5.706 1.00 93.38 214 LYS A CA 1
ATOM 1718 C C . LYS A 1 214 ? -9.373 -5.537 6.845 1.00 93.38 214 LYS A C 1
ATOM 1720 O O . LYS A 1 214 ? -8.558 -5.939 7.672 1.00 93.38 214 LYS A O 1
ATOM 1725 N N . SER A 1 215 ? -10.672 -5.847 6.884 1.00 90.69 215 SER A N 1
ATOM 1726 C CA . SER A 1 215 ? -11.248 -6.649 7.963 1.00 90.69 215 SER A CA 1
ATOM 1727 C C . SER A 1 215 ? -10.656 -8.054 7.972 1.00 90.69 215 SER A C 1
ATOM 1729 O O . SER A 1 215 ? -10.135 -8.495 8.986 1.00 90.69 215 SER A O 1
ATOM 1731 N N . TYR A 1 216 ? -10.646 -8.714 6.813 1.00 90.38 216 TYR A N 1
ATOM 1732 C CA . TYR A 1 216 ? -10.121 -10.068 6.674 1.00 90.38 216 TYR A CA 1
ATOM 1733 C C . TYR A 1 216 ? -8.614 -10.151 6.944 1.00 90.38 216 TYR A C 1
ATOM 1735 O O . TYR A 1 216 ? -8.173 -11.020 7.690 1.00 90.38 216 TYR A O 1
ATOM 1743 N N . ALA A 1 217 ? -7.829 -9.243 6.357 1.00 90.50 217 ALA A N 1
ATOM 1744 C CA . ALA A 1 217 ? -6.373 -9.309 6.416 1.00 90.50 217 ALA A CA 1
ATOM 1745 C C . ALA A 1 217 ? -5.801 -8.851 7.766 1.00 90.50 217 ALA A C 1
ATOM 1747 O O . ALA A 1 217 ? -4.819 -9.425 8.233 1.00 90.50 217 ALA A O 1
ATOM 1748 N N . VAL A 1 218 ? -6.399 -7.836 8.400 1.00 94.44 218 VAL A N 1
ATOM 1749 C CA . VAL A 1 218 ? -5.822 -7.199 9.594 1.00 94.44 218 VAL A CA 1
ATOM 1750 C C . VAL A 1 218 ? -6.747 -7.296 10.802 1.00 94.44 218 VAL A C 1
ATOM 1752 O O . VAL A 1 218 ? -6.365 -7.900 11.799 1.00 94.44 218 VAL A O 1
ATOM 1755 N N . VAL A 1 219 ? -7.964 -6.749 10.728 1.00 94.88 219 VAL A N 1
ATOM 1756 C CA . VAL A 1 219 ? -8.839 -6.602 11.913 1.00 94.88 219 VAL A CA 1
ATOM 1757 C C . VAL A 1 219 ? -9.199 -7.954 12.528 1.00 94.88 219 VAL A C 1
ATOM 1759 O O . VAL A 1 219 ? -9.111 -8.119 13.739 1.00 94.88 219 VAL A O 1
ATOM 1762 N N . ASN A 1 220 ? -9.530 -8.948 11.704 1.00 95.06 220 ASN A N 1
ATOM 1763 C CA . ASN A 1 220 ? -9.854 -10.292 12.173 1.00 95.06 220 ASN A CA 1
ATOM 1764 C C . ASN A 1 220 ? -8.663 -10.942 12.887 1.00 95.06 220 ASN A C 1
ATOM 1766 O O . ASN A 1 220 ? -8.859 -11.615 13.890 1.00 95.06 220 ASN A O 1
ATOM 1770 N N . ASN A 1 221 ? -7.435 -10.733 12.399 1.00 95.19 221 ASN A N 1
ATOM 1771 C CA . ASN A 1 221 ? -6.233 -11.249 13.057 1.00 95.19 221 ASN A CA 1
ATOM 1772 C C . ASN A 1 221 ? -5.990 -10.561 14.403 1.00 95.19 221 ASN A C 1
ATOM 1774 O O . ASN A 1 221 ? -5.677 -11.243 15.374 1.00 95.19 221 ASN A O 1
ATOM 1778 N N . PHE A 1 222 ? -6.204 -9.244 14.480 1.00 96.25 222 PHE A N 1
ATOM 1779 C CA . PHE A 1 222 ? -6.156 -8.504 15.743 1.00 96.25 222 PHE A CA 1
ATOM 1780 C C . PHE A 1 222 ? -7.169 -9.047 16.753 1.00 96.25 222 PHE A C 1
ATOM 1782 O O . PHE A 1 222 ? -6.772 -9.398 17.857 1.00 96.25 222 PHE A O 1
ATOM 1789 N N . ILE A 1 223 ? -8.440 -9.182 16.359 1.00 96.00 223 ILE A N 1
ATOM 1790 C CA . ILE A 1 223 ? -9.512 -9.722 17.213 1.00 96.00 223 ILE A CA 1
ATOM 1791 C C . ILE A 1 223 ? -9.117 -11.095 17.764 1.00 96.00 223 ILE A C 1
ATOM 1793 O O . ILE A 1 223 ? -9.181 -11.325 18.967 1.00 96.00 223 ILE A O 1
ATOM 1797 N N . LYS A 1 224 ? -8.684 -12.004 16.886 1.00 95.62 224 LYS A N 1
ATOM 1798 C CA . LYS A 1 224 ? -8.359 -13.381 17.266 1.00 95.62 224 LYS A CA 1
ATOM 1799 C C . LYS A 1 224 ? -7.171 -13.460 18.220 1.00 95.62 224 LYS A C 1
ATOM 1801 O O . LYS A 1 224 ? -7.300 -14.016 19.305 1.00 95.62 224 LYS A O 1
ATOM 1806 N N . GLN A 1 225 ? -6.051 -12.847 17.842 1.00 95.88 225 GLN A N 1
ATOM 1807 C CA . GLN A 1 225 ? -4.819 -12.918 18.629 1.00 95.88 225 GLN A CA 1
ATOM 1808 C C . GLN A 1 225 ? -4.946 -12.176 19.961 1.00 95.88 225 GLN A C 1
ATOM 1810 O O . GLN A 1 225 ? -4.372 -12.608 20.954 1.00 95.88 225 GLN A O 1
ATOM 1815 N N . GLN A 1 226 ? -5.706 -11.078 20.022 1.00 94.88 226 GLN A N 1
ATOM 1816 C CA . GLN A 1 226 ? -5.959 -10.387 21.288 1.00 94.88 226 GLN A CA 1
ATOM 1817 C C . GLN A 1 226 ? -6.835 -11.219 22.228 1.00 94.88 226 GLN A C 1
ATOM 1819 O O . GLN A 1 226 ? -6.543 -11.272 23.422 1.00 94.88 226 GLN A O 1
ATOM 1824 N N . ILE A 1 227 ? -7.855 -11.908 21.705 1.00 95.19 227 ILE A N 1
ATOM 1825 C CA . ILE A 1 227 ? -8.670 -12.833 22.505 1.00 95.19 227 ILE A CA 1
ATOM 1826 C C . ILE A 1 227 ? -7.817 -13.980 23.055 1.00 95.19 227 ILE A C 1
ATOM 1828 O O . ILE A 1 227 ? -7.862 -14.252 24.251 1.00 95.19 227 ILE A O 1
ATOM 1832 N N . GLU A 1 228 ? -7.003 -14.616 22.210 1.00 94.31 228 GLU A N 1
ATOM 1833 C CA . GLU A 1 228 ? -6.089 -15.699 22.618 1.00 94.31 228 GLU A CA 1
ATOM 1834 C C . GLU A 1 228 ? -5.114 -15.249 23.717 1.00 94.31 228 GLU A C 1
ATOM 1836 O O . GLU A 1 228 ? -4.760 -16.022 24.604 1.00 94.31 228 GLU A O 1
ATOM 1841 N N . LYS A 1 229 ? -4.721 -13.971 23.690 1.00 93.44 229 LYS A N 1
ATOM 1842 C CA . LYS A 1 229 ? -3.836 -13.341 24.681 1.00 93.44 229 LYS A CA 1
ATOM 1843 C C . LYS A 1 229 ? -4.574 -12.801 25.911 1.00 93.44 229 LYS A C 1
ATOM 1845 O O . LYS A 1 229 ? -3.957 -12.156 26.754 1.00 93.44 229 LYS A O 1
ATOM 1850 N N . GLY A 1 230 ? -5.878 -13.048 26.036 1.00 93.75 230 GLY A N 1
ATOM 1851 C CA . GLY A 1 230 ? -6.654 -12.684 27.220 1.00 93.75 230 GLY A CA 1
ATOM 1852 C C . GLY A 1 230 ? -7.037 -11.204 27.312 1.00 93.75 230 GLY A C 1
ATOM 1853 O O . GLY A 1 230 ? -7.398 -10.734 28.394 1.00 93.75 230 GLY A O 1
ATOM 1854 N N . PHE A 1 231 ? -6.987 -10.448 26.212 1.00 93.19 231 PHE A N 1
ATOM 1855 C CA . PHE A 1 231 ? -7.411 -9.046 26.207 1.00 93.19 231 PHE A CA 1
ATOM 1856 C C . PHE A 1 231 ? -8.936 -8.913 26.173 1.00 93.19 231 PHE A C 1
ATOM 1858 O O . PHE A 1 231 ? -9.642 -9.659 25.490 1.00 93.19 231 PHE A O 1
ATOM 1865 N N . SER A 1 232 ? -9.456 -7.915 26.889 1.00 92.31 232 SER A N 1
ATOM 1866 C CA . SER A 1 232 ? -10.807 -7.405 26.660 1.00 92.31 232 SER A CA 1
ATOM 1867 C C . SER A 1 232 ? -10.808 -6.469 25.450 1.00 92.31 232 SER A C 1
ATOM 1869 O O . SER A 1 232 ? -9.809 -5.818 25.147 1.00 92.31 232 SER A O 1
ATOM 1871 N N . MET A 1 233 ? -11.930 -6.407 24.731 1.00 93.38 233 MET A N 1
ATOM 1872 C CA . MET A 1 233 ? -12.035 -5.614 23.507 1.00 93.38 233 MET A CA 1
ATOM 1873 C C . MET A 1 233 ? -13.355 -4.858 23.444 1.00 93.38 233 MET A C 1
ATOM 1875 O O . MET A 1 233 ? -14.408 -5.395 23.787 1.00 93.38 233 MET A O 1
ATOM 1879 N N . TYR A 1 234 ? -13.291 -3.634 22.925 1.00 95.06 234 TYR A N 1
ATOM 1880 C CA . TYR A 1 234 ? -14.453 -2.874 22.485 1.00 95.06 234 TYR A CA 1
ATOM 1881 C C . TYR A 1 234 ? -14.517 -2.924 20.956 1.00 95.06 234 TYR A C 1
ATOM 1883 O O . TYR A 1 234 ? -13.666 -2.353 20.273 1.00 95.06 234 TYR A O 1
ATOM 1891 N N . VAL A 1 235 ? -15.496 -3.649 20.412 1.00 95.31 235 VAL A N 1
ATOM 1892 C CA . VAL A 1 235 ? -15.630 -3.869 18.965 1.00 95.31 235 VAL A CA 1
ATOM 1893 C C . VAL A 1 235 ? -16.756 -2.997 18.424 1.00 95.31 235 VAL A C 1
ATOM 1895 O O . VAL A 1 235 ? -17.928 -3.252 18.685 1.00 95.31 235 VAL A O 1
ATOM 1898 N N . TYR A 1 236 ? -16.399 -1.977 17.643 1.00 94.25 236 TYR A N 1
ATOM 1899 C CA . TYR A 1 236 ? -17.370 -1.195 16.882 1.00 94.25 236 TYR A CA 1
ATOM 1900 C C . TYR A 1 236 ? -17.653 -1.874 15.537 1.00 94.25 236 TYR A C 1
ATOM 1902 O O . TYR A 1 236 ? -16.810 -1.883 14.637 1.00 94.25 236 TYR A O 1
ATOM 1910 N N . ASP A 1 237 ? -18.842 -2.455 15.408 1.00 92.94 237 ASP A N 1
ATOM 1911 C CA . ASP A 1 237 ? -19.252 -3.239 14.246 1.00 92.94 237 ASP A CA 1
ATOM 1912 C C . ASP A 1 237 ? -20.302 -2.494 13.416 1.00 92.94 237 ASP A C 1
ATOM 1914 O O . ASP A 1 237 ? -21.505 -2.634 13.617 1.00 92.94 237 ASP A O 1
ATOM 1918 N N . PHE A 1 238 ? -19.835 -1.681 12.466 1.00 88.38 238 PHE A N 1
ATOM 1919 C CA . PHE A 1 238 ? -20.713 -0.904 11.583 1.00 88.38 238 PHE A CA 1
ATOM 1920 C C . PHE A 1 238 ? -21.611 -1.785 10.695 1.00 88.38 238 PHE A C 1
ATOM 1922 O O . PHE A 1 238 ? -22.664 -1.341 10.248 1.00 88.38 238 PHE A O 1
ATOM 1929 N N . LYS A 1 239 ? -21.195 -3.026 10.415 1.00 88.25 239 LYS A N 1
ATOM 1930 C CA . LYS A 1 239 ? -21.947 -3.995 9.606 1.00 88.25 239 LYS A CA 1
ATOM 1931 C C . LYS A 1 239 ? -22.440 -5.133 10.487 1.00 88.25 239 LYS A C 1
ATOM 1933 O O . LYS A 1 239 ? -22.215 -6.303 10.184 1.00 88.25 239 LYS A O 1
ATOM 1938 N N . PHE A 1 240 ? -23.065 -4.777 11.605 1.00 89.12 240 PHE A N 1
ATOM 1939 C CA . PHE A 1 240 ? -23.510 -5.756 12.581 1.00 89.12 240 PHE A CA 1
ATOM 1940 C C . PHE A 1 240 ? -24.316 -6.883 11.896 1.00 89.12 240 PHE A C 1
ATOM 1942 O O . PHE A 1 240 ? -25.258 -6.614 11.154 1.00 89.12 240 PHE A O 1
ATOM 1949 N N . SER A 1 241 ? -23.972 -8.163 12.066 1.00 90.88 241 SER A N 1
ATOM 1950 C CA . SER A 1 241 ? -23.101 -8.757 13.103 1.00 90.88 241 SER A CA 1
ATOM 1951 C C . SER A 1 241 ? -21.773 -9.346 12.590 1.00 90.88 241 SER A C 1
ATOM 1953 O O . SER A 1 241 ? -21.306 -10.347 13.137 1.00 90.88 241 SER A O 1
ATOM 1955 N N . ASP A 1 242 ? -21.156 -8.766 11.557 1.00 92.50 242 ASP A N 1
ATOM 1956 C CA . ASP A 1 242 ? -19.951 -9.313 10.912 1.00 92.50 242 ASP A CA 1
ATOM 1957 C C . ASP A 1 242 ? -18.778 -9.534 11.890 1.00 92.50 242 ASP A C 1
ATOM 1959 O O . ASP A 1 242 ? -18.364 -10.671 12.144 1.00 92.50 242 ASP A O 1
ATOM 1963 N N . LEU A 1 243 ? -18.223 -8.456 12.457 1.00 94.81 243 LEU A N 1
ATOM 1964 C CA . LEU A 1 243 ? -17.072 -8.547 13.367 1.00 94.81 243 LEU A CA 1
ATOM 1965 C C . LEU A 1 243 ? -17.473 -9.149 14.714 1.00 94.81 243 LEU A C 1
ATOM 1967 O O . LEU A 1 243 ? -16.704 -9.903 15.317 1.00 94.81 243 LEU A O 1
ATOM 1971 N N . SER A 1 244 ? -18.688 -8.845 15.163 1.00 94.31 244 SER A N 1
ATOM 1972 C CA . SER A 1 244 ? -19.243 -9.322 16.429 1.00 94.31 244 SER A CA 1
ATOM 1973 C C . SER A 1 244 ? -19.323 -10.848 16.467 1.00 94.31 244 SER A C 1
ATOM 1975 O O . SER A 1 244 ? -18.925 -11.459 17.457 1.00 94.31 244 SER A O 1
ATOM 1977 N N . THR A 1 245 ? -19.764 -11.479 15.373 1.00 95.00 245 THR A N 1
ATOM 1978 C CA . THR A 1 245 ? -19.841 -12.943 15.261 1.00 95.00 245 THR A CA 1
ATOM 1979 C C . THR A 1 245 ? -18.455 -13.581 15.321 1.00 95.00 245 THR A C 1
ATOM 1981 O O . THR A 1 245 ? -18.272 -14.605 15.978 1.00 95.00 245 THR A O 1
ATOM 1984 N N . ILE A 1 246 ? -17.455 -12.967 14.679 1.00 95.44 246 ILE A N 1
ATOM 1985 C CA . ILE A 1 246 ? -16.069 -13.453 14.713 1.00 95.44 246 ILE A CA 1
ATOM 1986 C C . ILE A 1 246 ? -15.518 -13.373 16.136 1.00 95.44 246 ILE A C 1
ATOM 1988 O O . ILE A 1 246 ? -14.990 -14.365 16.633 1.00 95.44 246 ILE A O 1
ATOM 1992 N N . ALA A 1 247 ? -15.669 -12.224 16.796 1.00 95.81 247 ALA A N 1
ATOM 1993 C CA . ALA A 1 247 ? -15.196 -12.027 18.161 1.00 95.81 247 ALA A CA 1
ATOM 1994 C C . ALA A 1 247 ? -15.875 -12.996 19.141 1.00 95.81 247 ALA A C 1
ATOM 1996 O O . ALA A 1 247 ? -15.192 -13.650 19.926 1.00 95.81 247 ALA A O 1
ATOM 1997 N N . TYR A 1 248 ? -17.200 -13.141 19.058 1.00 95.38 248 TYR A N 1
ATOM 1998 C CA . TYR A 1 248 ? -17.964 -14.030 19.932 1.00 95.38 248 TYR A CA 1
ATOM 1999 C C . TYR A 1 248 ? -17.569 -15.499 19.754 1.00 95.38 248 TYR A C 1
ATOM 2001 O O . TYR A 1 248 ? -17.230 -16.171 20.727 1.00 95.38 248 TYR A O 1
ATOM 2009 N N . ASN A 1 249 ? -17.548 -15.991 18.513 1.00 96.00 249 ASN A N 1
ATOM 2010 C CA . ASN A 1 249 ? -17.188 -17.382 18.237 1.00 96.00 249 ASN A CA 1
ATOM 2011 C C . ASN A 1 249 ? -15.736 -17.679 18.619 1.00 96.00 249 ASN A C 1
ATOM 2013 O O . ASN A 1 249 ? -15.445 -18.757 19.133 1.00 96.00 249 ASN A O 1
ATOM 2017 N N . HIS A 1 250 ? -14.818 -16.738 18.384 1.00 95.75 250 HIS A N 1
ATOM 2018 C CA . HIS A 1 250 ? -13.418 -16.934 18.754 1.00 95.75 250 HIS A CA 1
ATOM 2019 C C . HIS A 1 250 ? -13.234 -16.960 20.270 1.00 95.75 250 HIS A C 1
ATOM 2021 O O . HIS A 1 250 ? -12.511 -17.818 20.766 1.00 95.75 250 HIS A O 1
ATOM 2027 N N . LEU A 1 251 ? -13.950 -16.099 21.001 1.00 95.06 251 LEU A N 1
ATOM 2028 C CA . LEU A 1 251 ? -13.960 -16.084 22.464 1.00 95.06 251 LEU A CA 1
ATOM 2029 C C . LEU A 1 251 ? -14.506 -17.387 23.062 1.00 95.06 251 LEU A C 1
ATOM 2031 O O . LEU A 1 251 ? -13.935 -17.900 24.022 1.00 95.06 251 LEU A O 1
ATOM 2035 N N . LEU A 1 252 ? -15.586 -17.939 22.500 1.00 94.56 252 LEU A N 1
ATOM 2036 C CA . LEU A 1 252 ? -16.143 -19.219 22.957 1.00 94.56 252 LEU A CA 1
ATOM 2037 C C . LEU A 1 252 ? -15.140 -20.373 22.842 1.00 94.56 252 LEU A C 1
ATOM 2039 O O . LEU A 1 252 ? -15.161 -21.279 23.673 1.00 94.56 252 LEU A O 1
ATOM 2043 N N . ASN A 1 253 ? -14.274 -20.324 21.828 1.00 94.31 253 ASN A N 1
ATOM 2044 C CA . ASN A 1 253 ? -13.288 -21.365 21.551 1.00 94.31 253 ASN A CA 1
ATOM 2045 C C . ASN A 1 253 ? -11.951 -21.166 22.278 1.00 94.31 253 ASN A C 1
ATOM 2047 O O . ASN A 1 253 ? -11.195 -22.128 22.345 1.00 94.31 253 ASN A O 1
ATOM 2051 N N . HIS A 1 254 ? -11.675 -19.969 22.815 1.00 93.94 254 HIS A N 1
ATOM 2052 C CA . HIS A 1 254 ? -10.413 -19.648 23.501 1.00 93.94 254 HIS A CA 1
ATOM 2053 C C . HIS A 1 254 ? -10.618 -19.032 24.903 1.00 93.94 254 HIS A C 1
ATOM 2055 O O . HIS A 1 254 ? -10.118 -17.939 25.193 1.00 93.94 254 HIS A O 1
ATOM 2061 N N . PRO A 1 255 ? -11.394 -19.668 25.805 1.00 88.94 255 PRO A N 1
ATOM 2062 C CA . PRO A 1 255 ? -11.605 -19.152 27.157 1.00 88.94 255 PRO A CA 1
ATOM 2063 C C . PRO A 1 255 ? -10.364 -19.262 28.060 1.00 88.94 255 PRO A C 1
ATOM 2065 O O . PRO A 1 255 ? -10.312 -18.598 29.095 1.00 88.94 255 PRO A O 1
ATOM 2068 N N . GLU A 1 256 ? -9.395 -20.110 27.715 1.00 87.88 256 GLU A N 1
ATOM 2069 C CA . GLU A 1 256 ? -8.200 -20.423 28.507 1.00 87.88 256 GLU A CA 1
ATOM 2070 C C . GLU A 1 256 ? -7.222 -19.255 28.657 1.00 87.88 256 GLU A C 1
ATOM 2072 O O . GLU A 1 256 ? -6.505 -19.197 29.655 1.00 87.88 256 GLU A O 1
ATOM 2077 N N . GLY A 1 257 ? -7.233 -18.294 27.727 1.00 81.81 257 GLY A N 1
ATOM 2078 C CA . GLY A 1 257 ? -6.412 -17.082 27.813 1.00 81.81 257 GLY A CA 1
ATOM 2079 C C . GLY A 1 257 ? -6.809 -16.149 28.965 1.00 81.81 257 GLY A C 1
ATOM 2080 O O . GLY A 1 257 ? -6.072 -15.223 29.301 1.00 81.81 257 GLY A O 1
ATOM 2081 N N . TYR A 1 258 ? -7.958 -16.385 29.608 1.00 91.56 258 TYR A N 1
ATOM 2082 C CA . TYR A 1 258 ? -8.528 -15.487 30.604 1.00 91.56 258 TYR A CA 1
ATOM 2083 C C . TYR A 1 258 ? -8.510 -16.080 32.015 1.00 91.56 258 TYR A C 1
ATOM 2085 O O . TYR A 1 258 ? -9.154 -17.089 32.297 1.00 91.56 258 TYR A O 1
ATOM 2093 N N . LYS A 1 259 ? -7.878 -15.365 32.957 1.00 90.19 259 LYS A N 1
ATOM 2094 C CA . LYS A 1 259 ? -7.979 -15.676 34.399 1.00 90.19 259 LYS A CA 1
ATOM 2095 C C . LYS A 1 259 ? -9.427 -15.605 34.897 1.00 90.19 259 LYS A C 1
ATOM 2097 O O . LYS A 1 259 ? -9.848 -16.420 35.710 1.00 90.19 259 LYS A O 1
ATOM 2102 N N . VAL A 1 260 ? -10.181 -14.621 34.402 1.00 91.75 260 VAL A N 1
ATOM 2103 C CA . VAL A 1 260 ? -11.616 -14.446 34.652 1.00 91.75 260 VAL A CA 1
ATOM 2104 C C . VAL A 1 260 ? -12.313 -14.421 33.303 1.00 91.75 260 VAL A C 1
ATOM 2106 O O . VAL A 1 260 ? -12.048 -13.531 32.497 1.00 91.75 260 VAL A O 1
ATOM 2109 N N . LYS A 1 261 ? -13.202 -15.388 33.056 1.00 88.06 261 LYS A N 1
ATOM 2110 C CA . LYS A 1 261 ? -13.914 -15.492 31.777 1.00 88.06 261 LYS A CA 1
ATOM 2111 C C . LYS A 1 261 ? -14.692 -14.198 31.493 1.00 88.06 261 LYS A C 1
ATOM 2113 O O . LYS A 1 261 ? -15.536 -13.820 32.313 1.00 88.06 261 LYS A O 1
ATOM 2118 N N . PRO A 1 262 ? -14.441 -13.522 30.360 1.00 91.00 262 PRO A N 1
ATOM 2119 C CA . PRO A 1 262 ? -15.118 -12.277 30.043 1.00 91.00 262 PRO A CA 1
ATOM 2120 C C . PRO A 1 262 ? -16.577 -12.546 29.668 1.00 91.00 262 PRO A C 1
ATOM 2122 O O . PRO A 1 262 ? -16.929 -13.590 29.115 1.00 91.00 262 PRO A O 1
ATOM 2125 N N . LYS A 1 263 ? -17.437 -11.571 29.961 1.00 92.06 263 LYS A N 1
ATOM 2126 C CA . LYS A 1 263 ? -18.825 -11.555 29.495 1.00 92.06 263 LYS A CA 1
ATOM 2127 C C . LYS A 1 263 ? -18.900 -10.795 28.176 1.00 92.06 263 LYS A C 1
ATOM 2129 O O . LYS A 1 263 ? -18.263 -9.755 28.027 1.00 92.06 263 LYS A O 1
ATOM 2134 N N . PHE A 1 264 ? -19.697 -11.299 27.239 1.00 93.31 264 PHE A N 1
ATOM 2135 C CA . PHE A 1 264 ? -19.911 -10.651 25.951 1.00 93.31 264 PHE A CA 1
ATOM 2136 C C . PHE A 1 264 ? -21.170 -9.784 26.005 1.00 93.31 264 PHE A C 1
ATOM 2138 O O . PHE A 1 264 ? -22.276 -10.304 26.152 1.00 93.31 264 PHE A O 1
ATOM 2145 N N . TYR A 1 265 ? -20.996 -8.469 25.885 1.00 94.44 265 TYR A N 1
ATOM 2146 C CA . TYR A 1 265 ? -22.086 -7.499 25.852 1.00 94.44 265 TYR A CA 1
ATOM 2147 C C . TYR A 1 265 ? -22.188 -6.866 24.465 1.00 94.44 265 TYR A C 1
ATOM 2149 O O . TYR A 1 265 ? -21.188 -6.590 23.811 1.00 94.44 265 TYR A O 1
ATOM 2157 N N . VAL A 1 266 ? -23.420 -6.615 24.036 1.00 94.25 266 VAL A N 1
ATOM 2158 C CA . VAL A 1 266 ? -23.763 -6.011 22.742 1.00 94.25 266 VAL A CA 1
ATOM 2159 C C . VAL A 1 266 ? -24.667 -4.822 22.998 1.00 94.25 266 VAL A C 1
ATOM 2161 O O . VAL A 1 266 ? -25.725 -5.002 23.597 1.00 94.25 266 VAL A O 1
ATOM 2164 N N . ILE A 1 267 ? -24.276 -3.642 22.519 1.00 93.75 267 ILE A N 1
ATOM 2165 C CA . ILE A 1 267 ? -25.133 -2.456 22.461 1.00 93.75 267 ILE A CA 1
ATOM 2166 C C . ILE A 1 267 ? -25.536 -2.255 21.000 1.00 93.75 267 ILE A C 1
ATOM 2168 O O . ILE A 1 267 ? -24.690 -1.968 20.159 1.00 93.75 267 ILE A O 1
ATOM 2172 N N . ASN A 1 268 ? -26.816 -2.461 20.698 1.00 91.81 268 ASN A N 1
ATOM 2173 C CA . ASN A 1 268 ? -27.379 -2.391 19.356 1.00 91.81 268 ASN A CA 1
ATOM 2174 C C . ASN A 1 268 ? -28.526 -1.369 19.328 1.00 91.81 268 ASN A C 1
ATOM 2176 O O . ASN A 1 268 ? -29.546 -1.541 19.997 1.00 91.81 268 ASN A O 1
ATOM 2180 N N . PHE A 1 269 ? -28.339 -0.303 18.552 1.00 87.69 269 PHE A N 1
ATOM 2181 C CA . PHE A 1 269 ? -29.326 0.766 18.402 1.00 87.69 269 PHE A CA 1
ATOM 2182 C C . PHE A 1 269 ? -30.383 0.472 17.323 1.00 87.69 269 PHE A C 1
ATOM 2184 O O . PHE A 1 269 ? -31.457 1.066 17.372 1.00 87.69 269 PHE A O 1
ATOM 2191 N N . ASP A 1 270 ? -30.121 -0.470 16.410 1.00 90.06 270 ASP A N 1
ATOM 2192 C CA . ASP A 1 270 ? -31.044 -0.879 15.342 1.00 90.06 270 ASP A CA 1
ATOM 2193 C C . ASP A 1 270 ? -32.054 -1.937 15.822 1.00 90.06 270 ASP A C 1
ATOM 2195 O O . ASP A 1 270 ? -33.233 -1.883 15.474 1.00 90.06 270 ASP A O 1
ATOM 2199 N N . ASP A 1 271 ? -31.615 -2.883 16.664 1.00 90.00 271 ASP A N 1
ATOM 2200 C CA . ASP A 1 271 ? -32.477 -3.867 17.336 1.00 90.00 271 ASP A CA 1
ATOM 2201 C C . ASP A 1 271 ? -32.358 -3.764 18.868 1.00 90.00 271 ASP A C 1
ATOM 2203 O O . ASP A 1 271 ? -31.623 -4.527 19.515 1.00 90.00 271 ASP A O 1
ATOM 2207 N N . PRO A 1 272 ? -33.143 -2.867 19.495 1.00 89.12 272 PRO A N 1
ATOM 2208 C CA . PRO A 1 272 ? -33.137 -2.700 20.940 1.00 89.12 272 PRO A CA 1
ATOM 2209 C C . PRO A 1 272 ? -33.595 -3.941 21.712 1.00 89.12 272 PRO A C 1
ATOM 2211 O O . PRO A 1 272 ? -33.360 -4.003 22.920 1.00 89.12 272 PRO A O 1
ATOM 2214 N N . ARG A 1 273 ? -34.272 -4.919 21.093 1.00 89.25 273 ARG A N 1
ATOM 2215 C CA . ARG A 1 273 ? -34.718 -6.139 21.796 1.00 89.25 273 ARG A CA 1
ATOM 2216 C C . ARG A 1 273 ? -33.566 -7.112 22.023 1.00 89.25 273 ARG A C 1
ATOM 2218 O O . ARG A 1 273 ? -33.600 -7.859 22.995 1.00 89.25 273 ARG A O 1
ATOM 2225 N N . ARG A 1 274 ? -32.556 -7.090 21.149 1.00 86.12 274 ARG A N 1
ATOM 2226 C CA . ARG A 1 274 ? -31.344 -7.925 21.234 1.00 86.12 274 ARG A CA 1
ATOM 2227 C C . ARG A 1 274 ? -30.120 -7.171 21.759 1.00 86.12 274 ARG A C 1
ATOM 2229 O O . ARG A 1 274 ? -29.028 -7.728 21.816 1.00 86.12 274 ARG A O 1
ATOM 2236 N N . SER A 1 275 ? -30.306 -5.918 22.161 1.00 92.44 275 SER A N 1
ATOM 2237 C CA . SER A 1 275 ? -29.291 -5.104 22.819 1.00 92.44 275 SER A CA 1
ATOM 2238 C C . SER A 1 275 ? -29.313 -5.301 24.329 1.00 92.44 275 SER A C 1
ATOM 2240 O O . SER A 1 275 ? -30.372 -5.279 24.958 1.00 92.44 275 SER A O 1
ATOM 2242 N N . HIS A 1 276 ? -28.132 -5.349 24.930 1.00 94.62 276 HIS A N 1
ATOM 2243 C CA . HIS A 1 276 ? -27.974 -5.058 26.346 1.00 94.62 276 HIS A CA 1
ATOM 2244 C C . HIS A 1 276 ? -28.311 -3.586 26.604 1.00 94.62 276 HIS A C 1
ATOM 2246 O O . HIS A 1 276 ? -28.253 -2.741 25.703 1.00 94.62 276 HIS A O 1
ATOM 2252 N N . ARG A 1 277 ? -28.719 -3.278 27.833 1.00 90.00 27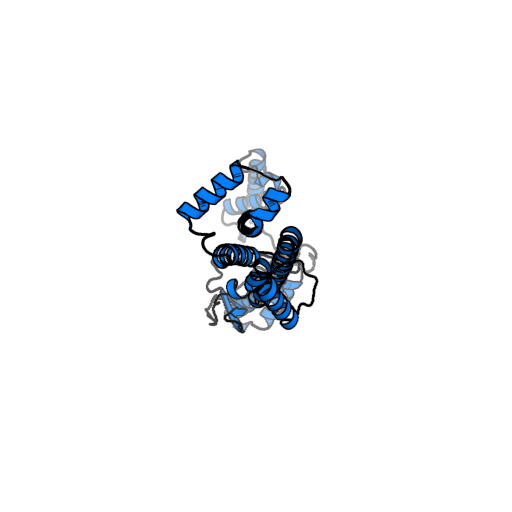7 ARG A N 1
ATOM 2253 C CA . ARG A 1 277 ? -29.013 -1.909 28.260 1.00 90.00 277 ARG A CA 1
ATOM 2254 C C . ARG A 1 277 ? -27.753 -1.307 28.862 1.00 90.00 277 ARG A C 1
ATOM 2256 O O . ARG A 1 277 ? -27.068 -1.960 29.641 1.00 90.00 277 ARG A O 1
ATOM 2263 N N . CYS A 1 278 ? -27.471 -0.069 28.492 1.00 88.50 278 CYS A N 1
ATOM 2264 C CA . CYS A 1 278 ? -26.423 0.740 29.087 1.00 88.50 278 CYS A CA 1
ATOM 2265 C C . CYS A 1 278 ? -27.030 2.104 29.398 1.00 88.50 278 CYS A C 1
ATOM 2267 O O . CYS A 1 278 ? -27.725 2.666 28.549 1.00 88.50 278 CYS A O 1
ATOM 2269 N N . ASN A 1 279 ? -26.791 2.602 30.608 1.00 89.06 279 ASN A N 1
ATOM 2270 C CA . ASN A 1 279 ? -27.078 3.978 30.970 1.00 89.06 279 ASN A CA 1
ATOM 2271 C C . ASN A 1 279 ? -25.736 4.719 31.100 1.00 89.06 279 ASN A C 1
ATOM 2273 O O . ASN A 1 279 ? -25.053 4.521 32.103 1.00 89.06 279 ASN A O 1
ATOM 2277 N N . PRO A 1 280 ? -25.343 5.549 30.116 1.00 85.94 280 PRO A N 1
ATOM 2278 C CA . PRO A 1 280 ? -24.099 6.316 30.186 1.00 85.94 280 PRO A CA 1
ATOM 2279 C C . PRO A 1 280 ? -24.062 7.308 31.353 1.00 85.94 280 PRO A C 1
ATOM 2281 O O . PRO A 1 280 ? -22.981 7.722 31.745 1.00 85.94 280 PRO A O 1
ATOM 2284 N N . ILE A 1 281 ? -25.228 7.674 31.902 1.00 90.56 281 ILE A N 1
ATOM 2285 C CA . ILE A 1 281 ? -25.363 8.595 33.034 1.00 90.56 281 ILE A CA 1
ATOM 2286 C C . ILE A 1 281 ? -25.743 7.874 34.339 1.00 90.56 281 ILE A C 1
ATOM 2288 O O . ILE A 1 281 ? -26.451 8.426 35.177 1.00 90.56 281 ILE A O 1
ATOM 2292 N N . HIS A 1 282 ? -25.353 6.605 34.488 1.00 90.69 282 HIS A N 1
ATOM 2293 C CA . HIS A 1 282 ? -25.643 5.846 35.704 1.00 90.69 282 HIS A CA 1
ATOM 2294 C C . HIS A 1 282 ? -24.936 6.473 36.925 1.00 90.69 282 HIS A C 1
ATOM 2296 O O . HIS A 1 282 ? -23.748 6.783 36.813 1.00 90.69 282 HIS A O 1
ATOM 2302 N N . PRO A 1 283 ? -25.607 6.604 38.090 1.00 89.19 283 PRO A N 1
ATOM 2303 C CA . PRO A 1 283 ? -25.027 7.204 39.298 1.00 89.19 283 PRO A CA 1
ATOM 2304 C C . PRO A 1 283 ? -23.676 6.610 39.719 1.00 89.19 283 PRO A C 1
ATOM 2306 O O . PRO A 1 283 ? -22.772 7.355 40.083 1.00 89.19 283 PRO A O 1
ATOM 2309 N N . ASP A 1 284 ? -23.517 5.286 39.609 1.00 89.38 284 ASP A N 1
ATOM 2310 C CA . ASP A 1 284 ? -22.270 4.574 39.946 1.00 89.38 284 ASP A CA 1
ATOM 2311 C C . ASP A 1 284 ? -21.053 4.981 39.095 1.00 89.38 284 ASP A C 1
ATOM 2313 O O . ASP A 1 284 ? -19.925 4.671 39.467 1.00 89.38 284 ASP A O 1
ATOM 2317 N N . PHE A 1 285 ? -21.261 5.638 37.949 1.00 87.81 285 PHE A N 1
ATOM 2318 C CA . PHE A 1 285 ? -20.183 6.134 37.086 1.00 87.81 285 PHE A CA 1
ATOM 2319 C C . PHE A 1 285 ? -19.864 7.617 37.323 1.00 87.81 285 PHE A C 1
ATOM 2321 O O . PHE A 1 285 ? -19.063 8.177 36.582 1.00 87.81 285 PHE A O 1
ATOM 2328 N N . MET A 1 286 ? -20.513 8.260 38.301 1.00 89.50 286 MET A N 1
ATOM 2329 C CA . MET A 1 286 ? -20.372 9.689 38.597 1.00 89.50 286 MET A CA 1
ATOM 2330 C C . MET A 1 286 ? -19.846 9.892 40.012 1.00 89.50 286 MET A C 1
ATOM 2332 O O . MET A 1 286 ? -20.613 10.033 40.979 1.00 89.50 286 MET A O 1
ATOM 2336 N N . GLU A 1 287 ? -18.525 9.921 40.131 1.00 89.56 287 GLU A N 1
ATOM 2337 C CA . GLU A 1 287 ? -17.850 10.202 41.391 1.00 89.56 287 GLU A CA 1
ATOM 2338 C C . GLU A 1 287 ? -17.930 11.700 41.701 1.00 89.56 287 GLU A C 1
ATOM 2340 O O . GLU A 1 287 ? -18.281 12.082 42.826 1.00 89.56 287 GLU A O 1
ATOM 2345 N N . ASP A 1 288 ? -17.714 12.547 40.692 1.00 91.25 288 ASP A N 1
ATOM 2346 C CA . ASP A 1 288 ? -17.720 14.001 40.823 1.00 91.25 288 ASP A CA 1
ATOM 2347 C C . ASP A 1 288 ? -18.651 14.714 39.819 1.00 91.25 288 ASP A C 1
ATOM 2349 O O . ASP A 1 288 ? -19.255 14.123 38.921 1.00 91.25 288 ASP A O 1
ATOM 2353 N N . ILE A 1 289 ? -18.821 16.027 40.005 1.00 91.94 289 ILE A N 1
ATOM 2354 C CA . ILE A 1 289 ? -19.625 16.848 39.087 1.00 91.94 289 ILE A CA 1
ATOM 2355 C C . ILE A 1 289 ? -18.961 16.993 37.706 1.00 91.94 289 ILE A C 1
ATOM 2357 O O . ILE A 1 289 ? -19.644 17.297 36.726 1.00 91.94 289 ILE A O 1
ATOM 2361 N N . THR A 1 290 ? -17.649 16.767 37.614 1.00 93.19 290 THR A N 1
ATOM 2362 C CA . THR A 1 290 ? -16.887 16.776 36.362 1.00 93.19 290 THR A CA 1
ATOM 2363 C C . THR A 1 290 ? -17.335 15.626 35.464 1.00 93.19 290 THR A C 1
ATOM 2365 O O . THR A 1 290 ? -17.553 15.857 34.280 1.00 93.19 290 THR A O 1
ATOM 2368 N N . ASP A 1 291 ? -17.604 14.435 36.007 1.00 92.75 291 ASP A N 1
ATOM 2369 C CA . ASP A 1 291 ? -18.134 13.282 35.261 1.00 92.75 291 ASP A CA 1
ATOM 2370 C C . ASP A 1 291 ? -19.494 13.596 34.616 1.00 92.75 291 ASP A C 1
ATOM 2372 O O . ASP A 1 291 ? -19.769 13.249 33.459 1.00 92.75 291 ASP A O 1
ATOM 2376 N N . ALA A 1 292 ? -20.354 14.303 35.357 1.00 93.69 292 ALA A N 1
ATOM 2377 C CA . ALA A 1 292 ? -21.636 14.784 34.849 1.00 93.69 292 ALA A CA 1
ATOM 2378 C C . ALA A 1 292 ? -21.446 15.844 33.752 1.00 93.69 292 ALA A C 1
ATOM 2380 O O . ALA A 1 292 ? -22.173 15.826 32.752 1.00 93.69 292 ALA A O 1
ATOM 2381 N N . TYR A 1 293 ? -20.460 16.734 33.906 1.00 94.44 293 TYR A N 1
ATOM 2382 C CA . TYR A 1 293 ? -20.101 17.718 32.885 1.00 94.44 293 TYR A CA 1
ATOM 2383 C C . TYR A 1 293 ? -19.553 17.059 31.615 1.00 94.44 293 TYR A C 1
ATOM 2385 O O . TYR A 1 293 ? -20.072 17.342 30.541 1.00 94.44 293 TYR A O 1
ATOM 2393 N N . GLU A 1 294 ? -18.600 16.132 31.708 1.00 92.94 294 GLU A N 1
ATOM 2394 C CA . GLU A 1 294 ? -18.026 15.407 30.562 1.00 92.94 294 GLU A CA 1
ATOM 2395 C C . GLU A 1 294 ? -19.085 14.586 29.810 1.00 92.94 294 GLU A C 1
ATOM 2397 O O . GLU A 1 294 ? -19.136 14.577 28.572 1.00 92.94 294 GLU A O 1
ATOM 2402 N N . SER A 1 295 ? -19.998 13.951 30.552 1.00 93.56 295 SER A N 1
ATOM 2403 C CA . SER A 1 295 ? -21.149 13.244 29.982 1.00 93.56 295 SER A CA 1
ATOM 2404 C C . SER A 1 295 ? -22.075 14.202 29.229 1.00 93.56 295 SER A C 1
ATOM 2406 O O . SER A 1 295 ? -22.422 13.952 28.070 1.00 93.56 295 SER A O 1
ATOM 2408 N N . ALA A 1 296 ? -22.452 15.324 29.853 1.00 94.38 296 ALA A N 1
ATOM 2409 C CA . ALA A 1 296 ? -23.288 16.347 29.229 1.00 94.38 296 ALA A CA 1
ATOM 2410 C C . ALA A 1 296 ? -22.621 16.939 27.984 1.00 94.38 296 ALA A C 1
ATOM 2412 O O . ALA A 1 296 ? -23.251 17.042 26.933 1.00 94.38 296 ALA A O 1
ATOM 2413 N N . TYR A 1 297 ? -21.339 17.276 28.087 1.00 93.00 297 TYR A N 1
ATOM 2414 C CA . TYR A 1 297 ? -20.524 17.834 27.020 1.00 93.00 297 TYR A CA 1
ATOM 2415 C C . TYR A 1 297 ? -20.488 16.900 25.809 1.00 93.00 297 TYR A C 1
ATOM 2417 O O . TYR A 1 297 ? -20.844 17.295 24.693 1.00 93.00 297 TYR A O 1
ATOM 2425 N N . THR A 1 298 ? -20.166 15.626 26.040 1.00 92.38 298 THR A N 1
ATOM 2426 C CA . THR A 1 298 ? -20.125 14.597 24.997 1.00 92.38 298 THR A CA 1
ATOM 2427 C C . THR A 1 298 ? -21.489 14.418 24.332 1.00 92.38 298 THR A C 1
ATOM 2429 O O . THR A 1 298 ? -21.570 14.358 23.102 1.00 92.38 298 THR A O 1
ATOM 2432 N N . ILE A 1 299 ? -22.577 14.358 25.104 1.00 92.44 299 ILE A N 1
ATOM 2433 C CA . ILE A 1 299 ? -23.935 14.197 24.563 1.00 92.44 299 ILE A CA 1
ATOM 2434 C C . ILE A 1 299 ? -24.328 15.413 23.716 1.00 92.44 299 ILE A C 1
ATOM 2436 O O . ILE A 1 299 ? -24.726 15.262 22.559 1.00 92.44 299 ILE A O 1
ATOM 2440 N N . MET A 1 300 ? -24.188 16.621 24.260 1.00 92.44 300 MET A N 1
ATOM 2441 C CA . MET A 1 300 ? -24.652 17.856 23.624 1.00 92.44 300 MET A CA 1
ATOM 2442 C C . MET A 1 300 ? -23.884 18.168 22.335 1.00 92.44 300 MET A C 1
ATOM 2444 O O . MET A 1 300 ? -24.499 18.521 21.325 1.00 92.44 300 MET A O 1
ATOM 2448 N N . LEU A 1 301 ? -22.561 17.965 22.315 1.00 90.62 301 LEU A N 1
ATOM 2449 C CA . LEU A 1 301 ? -21.760 18.161 21.102 1.00 90.62 301 LEU A CA 1
ATOM 2450 C C . LEU A 1 301 ? -22.066 17.133 20.008 1.00 90.62 301 LEU A C 1
ATOM 2452 O O . LEU A 1 301 ? -22.016 17.462 18.821 1.00 90.62 301 LEU A O 1
ATOM 2456 N N . ASN A 1 302 ? -22.412 15.897 20.380 1.00 89.00 302 ASN A N 1
ATOM 2457 C CA . ASN A 1 302 ? -22.808 14.881 19.406 1.00 89.00 302 ASN A CA 1
ATOM 2458 C C . ASN A 1 302 ? -24.233 15.098 18.871 1.00 89.00 302 ASN A C 1
ATOM 2460 O O . ASN A 1 302 ? -24.495 14.750 17.717 1.00 89.00 302 ASN A O 1
ATOM 2464 N N . LEU A 1 303 ? -25.127 15.715 19.656 1.00 89.94 303 LEU A N 1
ATOM 2465 C CA . LEU A 1 303 ? -26.459 16.134 19.200 1.00 89.94 303 LEU A CA 1
ATOM 2466 C C . LEU A 1 303 ? -26.385 17.283 18.187 1.00 89.94 303 LEU A C 1
ATOM 2468 O O . LEU A 1 303 ? -27.123 17.275 17.201 1.00 89.94 303 LEU A O 1
ATOM 2472 N N . ASN A 1 304 ? -25.479 18.247 18.386 1.00 88.56 304 ASN A N 1
ATOM 2473 C CA . ASN A 1 304 ? -25.247 19.329 17.432 1.00 88.56 304 ASN A CA 1
ATOM 2474 C C . ASN A 1 304 ? -23.761 19.495 17.087 1.00 88.56 304 ASN A C 1
ATOM 2476 O O . ASN A 1 304 ? -23.042 20.297 17.679 1.00 88.56 304 ASN A O 1
ATOM 2480 N N . LYS A 1 305 ? -23.325 18.811 16.023 1.00 86.38 305 LYS A N 1
ATOM 2481 C CA . LYS A 1 305 ? -21.925 18.823 15.565 1.00 86.38 305 LYS A CA 1
ATOM 2482 C C . LYS A 1 305 ? -21.376 20.213 15.218 1.00 86.38 305 LYS A C 1
ATOM 2484 O O . LYS A 1 305 ? -20.163 20.392 15.221 1.00 86.38 305 LYS A O 1
ATOM 2489 N N . THR A 1 306 ? -22.228 21.205 14.931 1.00 89.19 306 THR A N 1
ATOM 2490 C CA . THR A 1 306 ? -21.766 22.583 14.657 1.00 89.19 306 THR A CA 1
ATOM 2491 C C . THR A 1 306 ? -21.193 23.267 15.897 1.00 89.19 306 THR A C 1
ATOM 2493 O O . THR A 1 306 ? -20.378 24.178 15.775 1.00 89.19 306 THR A O 1
ATOM 2496 N N . TRP A 1 307 ? -21.572 22.807 17.092 1.00 89.81 307 TRP A N 1
ATOM 2497 C CA . TRP A 1 307 ? -21.093 23.358 18.357 1.00 89.81 307 TRP A CA 1
ATOM 2498 C C . TRP A 1 307 ? -19.630 23.015 18.632 1.00 89.81 307 TRP A C 1
ATOM 2500 O O . TRP A 1 307 ? -18.953 23.773 19.316 1.00 89.81 307 TRP A O 1
ATOM 2510 N N . VAL A 1 308 ? -19.102 21.949 18.019 1.00 85.69 308 VAL A N 1
ATOM 2511 C CA . VAL A 1 308 ? -17.684 21.565 18.132 1.00 85.69 308 VAL A CA 1
ATOM 2512 C C . VAL A 1 308 ? -16.758 22.694 17.660 1.00 85.69 308 VAL A C 1
ATOM 2514 O O . VAL A 1 308 ? -15.671 22.867 18.194 1.00 85.69 308 VAL A O 1
ATOM 2517 N N . GLN A 1 309 ? -17.196 23.506 16.693 1.00 86.75 309 GLN A N 1
ATOM 2518 C CA . GLN A 1 309 ? -16.424 24.644 16.175 1.00 86.75 309 GLN A CA 1
ATOM 2519 C C . GLN A 1 309 ? -16.635 25.945 16.969 1.00 86.75 309 GLN A C 1
ATOM 2521 O O . GLN A 1 309 ? -15.994 26.948 16.668 1.00 86.75 309 GLN A O 1
ATOM 2526 N N . LYS A 1 310 ? -17.544 25.948 17.951 1.00 88.12 310 LYS A N 1
ATOM 2527 C CA . LYS A 1 310 ? -17.951 27.120 18.744 1.00 88.12 310 LYS A CA 1
ATOM 2528 C C . LYS A 1 310 ? -17.731 26.907 20.248 1.00 88.12 310 LYS A C 1
ATOM 2530 O O . LYS A 1 310 ? -18.458 27.464 21.065 1.00 88.12 310 LYS A O 1
ATOM 2535 N N . GLN A 1 311 ? -16.763 26.071 20.616 1.00 77.56 311 GLN A N 1
ATOM 2536 C CA . GLN A 1 311 ? -16.414 25.844 22.020 1.00 77.56 311 GLN A CA 1
ATOM 2537 C C . GLN A 1 311 ? -16.018 27.167 22.691 1.00 77.56 311 GLN A C 1
ATOM 2539 O O . GLN A 1 311 ? -15.292 27.970 22.100 1.00 77.56 311 GLN A O 1
ATOM 2544 N N . GLY A 1 312 ? -16.525 27.406 23.903 1.00 80.56 312 GLY A N 1
ATOM 2545 C CA . GLY A 1 312 ? -16.365 28.678 24.614 1.00 80.56 312 GLY A CA 1
ATOM 2546 C C . GLY A 1 312 ? -17.388 29.769 24.262 1.00 80.56 312 GLY A C 1
ATOM 2547 O O . GLY A 1 312 ? -17.378 30.822 24.898 1.00 80.56 312 GLY A O 1
ATOM 2548 N N . ASP A 1 313 ? -18.290 29.547 23.297 1.00 90.88 313 ASP A N 1
ATOM 2549 C CA . ASP A 1 313 ? -19.445 30.425 23.073 1.00 90.88 313 ASP A CA 1
ATOM 2550 C C . ASP A 1 313 ? -20.485 30.222 24.188 1.00 90.88 313 ASP A C 1
ATOM 2552 O O . ASP A 1 313 ? -20.860 29.095 24.521 1.00 90.88 313 ASP A O 1
ATOM 2556 N N . PHE A 1 314 ? -21.004 31.320 24.739 1.00 92.12 314 PHE A N 1
ATOM 2557 C CA . PHE A 1 314 ? -22.015 31.308 25.795 1.00 92.12 314 PHE A CA 1
ATOM 2558 C C . PHE A 1 314 ? -23.235 30.447 25.437 1.00 92.12 314 PHE A C 1
ATOM 2560 O O . PHE A 1 314 ? -23.759 29.730 26.293 1.00 92.12 314 PHE A O 1
ATOM 2567 N N . PHE A 1 315 ? -23.680 30.485 24.177 1.00 90.50 315 PHE A N 1
ATOM 2568 C CA . PHE A 1 315 ? -24.849 29.720 23.725 1.00 90.50 315 PHE A CA 1
ATOM 2569 C C . PHE A 1 315 ? -24.588 28.216 23.570 1.00 90.50 315 PHE A C 1
ATOM 2571 O O . PHE A 1 315 ? -25.544 27.449 23.464 1.00 90.50 315 PHE A O 1
ATOM 2578 N N . VAL A 1 316 ? -23.323 27.795 23.574 1.00 92.00 316 VAL A N 1
ATOM 2579 C CA . VAL A 1 316 ? -22.921 26.383 23.588 1.00 92.00 316 VAL A CA 1
ATOM 2580 C C . VAL A 1 316 ? -22.700 25.917 25.023 1.00 92.00 316 VAL A C 1
ATOM 2582 O O . VAL A 1 316 ? -23.232 24.882 25.417 1.00 92.00 316 VAL A O 1
ATOM 2585 N N . GLU A 1 317 ? -21.994 26.706 25.832 1.00 92.94 317 GLU A N 1
ATOM 2586 C CA . GLU A 1 317 ? -21.651 26.334 27.209 1.00 92.94 317 GLU A CA 1
ATOM 2587 C C . GLU A 1 317 ? -22.869 26.327 28.144 1.00 92.94 317 GLU A C 1
ATOM 2589 O O . GLU A 1 317 ? -23.037 25.405 28.940 1.00 92.94 317 GLU A O 1
ATOM 2594 N N . SER A 1 318 ? -23.769 27.309 28.030 1.00 95.06 318 SER A N 1
ATOM 2595 C CA . SER A 1 318 ? -24.937 27.426 28.920 1.00 95.06 318 SER A CA 1
ATOM 2596 C C . SER A 1 318 ? -25.829 26.174 28.949 1.00 95.06 318 SER A C 1
ATOM 2598 O O . SER A 1 318 ? -26.129 25.688 30.043 1.00 95.06 318 SER A O 1
ATOM 2600 N N . PRO A 1 319 ? -26.266 25.607 27.803 1.00 94.94 319 PRO A N 1
ATOM 2601 C CA . PRO A 1 319 ? -27.075 24.391 27.820 1.00 94.94 319 PRO A CA 1
ATOM 2602 C C . PRO A 1 319 ? -26.286 23.151 28.269 1.00 94.94 319 PRO A C 1
ATOM 2604 O O . PRO A 1 319 ? -26.885 22.261 28.869 1.00 94.94 319 PRO A O 1
ATOM 2607 N N . ILE A 1 320 ? -24.966 23.092 28.044 1.00 95.12 320 ILE A N 1
ATOM 2608 C CA . ILE A 1 320 ? -24.112 22.009 28.562 1.00 95.12 320 ILE A CA 1
ATOM 2609 C C . ILE A 1 320 ? -24.073 22.057 30.092 1.00 95.12 320 ILE A C 1
ATOM 2611 O O . ILE A 1 320 ? -24.342 21.048 30.740 1.00 95.12 320 ILE A O 1
ATOM 2615 N N . ILE A 1 321 ? -23.821 23.234 30.673 1.00 95.75 321 ILE A N 1
ATOM 2616 C CA . ILE A 1 321 ? -23.783 23.440 32.129 1.00 95.75 321 ILE A CA 1
ATOM 2617 C C . ILE A 1 321 ? -25.143 23.130 32.761 1.00 95.75 321 ILE A C 1
ATOM 2619 O O . ILE A 1 321 ? -25.210 22.465 33.798 1.00 95.75 321 ILE A O 1
ATOM 2623 N N . LEU A 1 322 ? -26.238 23.575 32.137 1.00 96.56 322 LEU A N 1
ATOM 2624 C CA . LEU A 1 322 ? -27.583 23.247 32.604 1.00 96.56 322 LEU A CA 1
ATOM 2625 C C . LEU A 1 322 ? -27.816 21.732 32.597 1.00 96.56 322 LEU A C 1
ATOM 2627 O O . LEU A 1 322 ? -28.314 21.185 33.580 1.00 96.56 322 LEU A O 1
ATOM 2631 N N . PHE A 1 323 ? -27.439 21.045 31.518 1.00 95.88 323 PHE A N 1
ATOM 2632 C CA . PHE A 1 323 ? -27.639 19.604 31.411 1.00 95.88 323 PHE A CA 1
ATOM 2633 C C . PHE A 1 323 ? -26.772 18.822 32.405 1.00 95.88 323 PHE A C 1
ATOM 2635 O O . PHE A 1 323 ? -27.286 17.931 33.080 1.00 95.88 323 PHE A O 1
ATOM 2642 N N . ALA A 1 324 ? -25.511 19.218 32.591 1.00 96.00 324 ALA A N 1
ATOM 2643 C CA . ALA A 1 324 ? -24.633 18.678 33.630 1.00 96.00 324 ALA A CA 1
ATOM 2644 C C . ALA A 1 324 ? -25.242 18.845 35.032 1.00 96.00 324 ALA A C 1
ATOM 2646 O O . ALA A 1 324 ? -25.244 17.912 35.834 1.00 96.00 324 ALA A O 1
ATOM 2647 N N . SER A 1 325 ? -25.835 20.012 35.302 1.00 95.88 325 SER A N 1
ATOM 2648 C CA . SER A 1 325 ? -26.489 20.306 36.583 1.00 95.88 325 SER A CA 1
ATOM 2649 C C . SER A 1 325 ? -27.718 19.422 36.816 1.00 95.88 325 SER A C 1
ATOM 2651 O O . SER A 1 325 ? -27.937 18.964 37.935 1.00 95.88 325 SER A O 1
ATOM 2653 N N . ILE A 1 326 ? -28.507 19.148 35.770 1.00 95.62 326 ILE A N 1
ATOM 2654 C CA . ILE A 1 326 ? -29.656 18.231 35.835 1.00 95.62 326 ILE A CA 1
ATOM 2655 C C . ILE A 1 326 ? -29.187 16.798 36.095 1.00 95.62 326 ILE A C 1
ATOM 2657 O O . ILE A 1 326 ? -29.741 16.136 36.970 1.00 95.62 326 ILE A O 1
ATOM 2661 N N . ILE A 1 327 ? -28.167 16.325 35.374 1.00 95.25 327 ILE A N 1
ATOM 2662 C CA . ILE A 1 327 ? -27.584 14.991 35.579 1.00 95.25 327 ILE A CA 1
ATOM 2663 C C . ILE A 1 327 ? -27.118 14.840 37.032 1.00 95.25 327 ILE A C 1
ATOM 2665 O O . ILE A 1 327 ? -27.496 13.884 37.709 1.00 95.25 327 ILE A O 1
ATOM 2669 N N . TRP A 1 328 ? -26.362 15.817 37.539 1.00 95.50 328 TRP A N 1
ATOM 2670 C CA . TRP A 1 328 ? -25.870 15.798 38.914 1.00 95.50 328 TRP A CA 1
ATOM 2671 C C . TRP A 1 328 ? -27.002 15.855 39.943 1.00 95.50 328 TRP A C 1
ATOM 2673 O O . TRP A 1 328 ? -26.978 15.120 40.929 1.00 95.50 328 TRP A O 1
ATOM 2683 N N . TYR A 1 329 ? -28.023 16.684 39.702 1.00 94.88 329 TYR A N 1
ATOM 2684 C CA . TYR A 1 329 ? -29.211 16.738 40.549 1.00 94.88 329 TYR A CA 1
ATOM 2685 C C . TYR A 1 329 ? -29.915 15.379 40.625 1.00 94.88 329 TYR A C 1
ATOM 2687 O O . TYR A 1 329 ? -30.235 14.924 41.720 1.00 94.88 329 TYR A O 1
ATOM 2695 N N . LEU A 1 330 ? -30.124 14.713 39.486 1.00 93.56 330 LEU A N 1
ATOM 2696 C CA . LEU A 1 330 ? -30.763 13.396 39.449 1.00 93.56 330 LEU A CA 1
ATOM 2697 C C . LEU A 1 330 ? -29.942 12.344 40.198 1.00 93.56 330 LEU A C 1
ATOM 2699 O O . LEU A 1 330 ? -30.520 11.522 40.892 1.00 93.56 330 LEU A O 1
ATOM 2703 N N . LYS A 1 331 ? -28.609 12.410 40.132 1.00 91.50 331 LYS A N 1
ATOM 2704 C CA . LYS A 1 331 ? -27.718 11.509 40.877 1.00 91.50 331 LYS A CA 1
ATOM 2705 C C . LYS A 1 331 ? -27.838 11.654 42.400 1.00 91.50 331 LYS A C 1
ATOM 2707 O O . LYS A 1 331 ? -27.684 10.672 43.120 1.00 91.50 331 LYS A O 1
ATOM 2712 N N . ILE A 1 332 ? -28.052 12.870 42.912 1.00 91.94 332 ILE A N 1
ATOM 2713 C CA . ILE A 1 332 ? -28.170 13.118 44.364 1.00 91.94 332 ILE A CA 1
ATOM 2714 C C . ILE A 1 332 ? -29.610 12.991 44.874 1.00 91.94 332 ILE A C 1
ATOM 2716 O O . ILE A 1 332 ? -29.832 12.705 46.052 1.00 91.94 332 ILE A O 1
ATOM 2720 N N . TYR A 1 333 ? -30.597 13.237 44.015 1.00 92.31 333 TYR A N 1
ATOM 2721 C CA . TYR A 1 333 ? -32.002 13.187 44.384 1.00 92.31 333 TYR A CA 1
ATOM 2722 C C . TYR A 1 333 ? -32.415 11.740 44.652 1.00 92.31 333 TYR A C 1
ATOM 2724 O O . TYR A 1 333 ? -32.231 10.885 43.804 1.00 92.31 333 TYR A O 1
ATOM 2732 N N . GLN A 1 334 ? -32.955 11.462 45.842 1.00 89.50 334 GLN A N 1
ATOM 2733 C CA . GL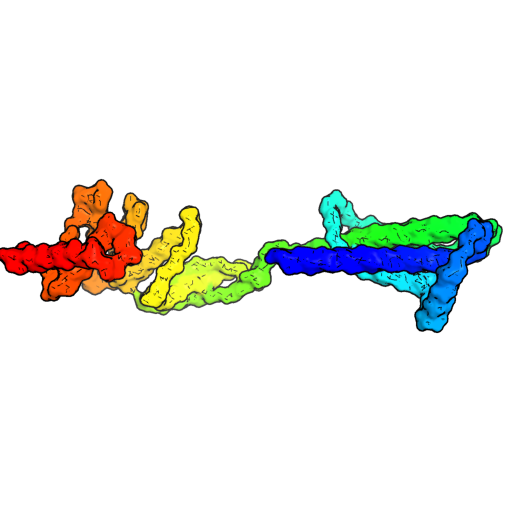N A 1 334 ? -33.423 10.122 46.239 1.00 89.50 334 GLN A CA 1
ATOM 2734 C C . GLN A 1 334 ? -32.384 8.985 46.079 1.00 89.50 334 GLN A C 1
ATOM 2736 O O . GLN A 1 334 ? -32.765 7.820 46.030 1.00 89.50 334 GLN A O 1
ATOM 2741 N N . ASN A 1 335 ? -31.085 9.316 46.136 1.00 82.19 335 ASN A N 1
ATOM 2742 C CA . ASN A 1 335 ? -29.948 8.406 45.918 1.00 82.19 335 ASN A CA 1
ATOM 2743 C C . ASN A 1 335 ? -29.831 7.837 44.488 1.00 82.19 335 ASN A C 1
ATOM 2745 O O . ASN A 1 335 ? -29.304 6.734 44.323 1.00 82.19 335 ASN A O 1
ATOM 2749 N N . GLY A 1 336 ? -30.264 8.598 43.478 1.00 72.75 336 GLY A N 1
ATOM 2750 C CA . GLY A 1 336 ? -30.261 8.183 42.071 1.00 72.75 336 GLY A CA 1
ATOM 2751 C C . GLY A 1 336 ? -31.559 7.495 41.690 1.00 72.75 336 GLY A C 1
ATOM 2752 O O . GLY A 1 336 ? -31.476 6.530 40.895 1.00 72.75 336 GLY A O 1
#

Secondary structure (DSSP, 8-state):
-HHHHHHHHHHHHHHHHHHHHHHHHHHHHHHHHTHHHHHHTT---HHHHHHHHHHHHHH-TTSSHHHHHHHHHHHHHHHHHT--PPS-----HHHHHHHHHHHHHHHHS-GGGGGSSS-HHHHHHHHHHHHHHHHHHHHHHHHHHHHHHHHHT-S-TT-TTTT--PPP-S----SS-EEEEEEEEETTEEEEEEEEE--GGG-------TTS-HIIIIIHHHHHHHHHTT-------TTTTHHHHHHHHHHHH-GGG-SSPPP-----SS-TTSSPP--TT-GGG-SSHHHHHHHHHHHHHHH-GGGGGGTT-HHHHHHHHHHHHHHHHHHHGGG-

Organism: NCBI:txid387661

Sequence (336 aa):
MSQQEDDLRALAKIMDFLRAVSIILVVMNVYWFCYEAIRLWGVNIGVVDKILLNFDRTAGLFHSILYTKLFAVLLLALSCLGTKGVKGEKITWGRIWTALAAGFVLFFLNWWILALPLPVEAVTGLYILTIGTGYVCLLMGGLWMSRLLKHNLMEDVFNNENESFMQETRLIESEYSVNLPTRFYYKKRWNNGWINVVNPFRASIVLGTPGSGKSYAVVNNFIKQQIEKGFSMYVYDFKFSDLSTIAYNHLLNHPEGYKVKPKFYVINFDDPRRSHRCNPIHPDFMEDITDAYESAYTIMLNLNKTWVQKQGDFFVESPIILFASIIWYLKIYQNG

Radius of gyration: 41.77 Å; chains: 1; bounding box: 78×53×114 Å

Foldseek 3Di:
DVVVVVVLVVLLVVLVVLLVVLVVLLVVLLCVLLVVVCVVVVNDPVVVVVVSVVCCVVPVQNVDSVSSLVSSLVSLLVSQQSDDDDPDDPDDPVLLVVLLVLLCCLQPVLPCLSVDPDPSNVSSVSNCVSNVSSVVSSNVSSNVVNNVVVVVVPPPVPCLAVPFDDAAADDDDDLAKQKFWDWGDYPNDIDIHIDIRPDCVVPDDDDDDPPPCCCPRPVLSNLLVCLLSADDDDDDDPPPPVVVVSNVVSLVVRQVNHPDRDDDAAADPVDPVPHDDDDQLDLVQDPDLVSLLVSLLVVLCVVPVVCVVVPPDPVSVVSSVVRSVVSVCVCPPVND

pLDDT: mean 87.05, std 10.1, range [48.12, 97.19]